Protein AF-0000000083314682 (afdb_homodimer)

Sequence (364 aa):
MRRIRYQVACSLDGYIAGPNGEVDWIPPEPDIDFEAFFAQFDTLLMGRKTYEILSLDDPTYGHLYADKALIVASRTLRPEAHPRATVVAELTPAYLEQLRRQPGKDIWLFGGGELFRTLLAMGHVDTVELAMVPILLGSGVPFLPPPASRHRLKPLDQQLFPQSGIILLNYAVAPNGAPSSEMRRIRYQVACSLDGYIAGPNGEVDWIPPEPDIDFEAFFAQFDTLLMGRKTYEILSLDDPTYGHLYADKALIVASRTLRPEAHPRATVVAELTPAYLEQLRRQPGKDIWLFGGGELFRTLLAMGHVDTVELAMVPILLGSGVPFLPPPASRHRLKPLDQQLFPQSGIILLNYAVAPNGAPSSE

Organism: NCBI:txid1204385

Structure (mmCIF, N/CA/C/O backbone):
data_AF-0000000083314682-model_v1
#
loop_
_entity.id
_entity.type
_entity.pdbx_description
1 polymer 'Dihydrofolate reductase'
#
loop_
_atom_site.group_PDB
_atom_site.id
_atom_site.type_symbol
_atom_site.label_atom_id
_atom_site.label_alt_id
_atom_site.label_comp_id
_atom_site.label_asym_id
_atom_site.label_entity_id
_atom_site.label_seq_id
_atom_site.pdbx_PDB_ins_code
_atom_site.Cartn_x
_atom_site.Cartn_y
_atom_site.Cartn_z
_atom_site.occupancy
_atom_site.B_iso_or_equiv
_atom_site.auth_seq_id
_atom_site.auth_comp_id
_atom_site.auth_asym_id
_atom_site.auth_atom_id
_atom_site.pdbx_PDB_model_num
ATOM 1 N N . MET A 1 1 ? -9.258 -28.734 -1.639 1 89.81 1 MET A N 1
ATOM 2 C CA . MET A 1 1 ? -8.82 -28.062 -2.859 1 89.81 1 MET A CA 1
ATOM 3 C C . MET A 1 1 ? -7.562 -27.234 -2.605 1 89.81 1 MET A C 1
ATOM 5 O O . MET A 1 1 ? -7.391 -26.688 -1.52 1 89.81 1 MET A O 1
ATOM 9 N N . ARG A 1 2 ? -6.645 -27.172 -3.643 1 96.44 2 ARG A N 1
ATOM 10 C CA . ARG A 1 2 ? -5.41 -26.406 -3.539 1 96.44 2 ARG A CA 1
ATOM 11 C C . ARG A 1 2 ? -5.699 -24.922 -3.404 1 96.44 2 ARG A C 1
ATOM 13 O O . ARG A 1 2 ? -6.621 -24.391 -4.039 1 96.44 2 ARG A O 1
ATOM 20 N N . ARG A 1 3 ? -4.988 -24.328 -2.66 1 96.5 3 ARG A N 1
ATOM 21 C CA . ARG A 1 3 ? -5.141 -22.875 -2.508 1 96.5 3 ARG A CA 1
ATOM 22 C C . ARG A 1 3 ? -4.344 -22.125 -3.568 1 96.5 3 ARG A C 1
ATOM 24 O O . ARG A 1 3 ? -3.256 -22.562 -3.955 1 96.5 3 ARG A O 1
ATOM 31 N N . ILE A 1 4 ? -4.891 -21.016 -4 1 96.94 4 ILE A N 1
ATOM 32 C CA . ILE A 1 4 ? -4.164 -20.062 -4.82 1 96.94 4 ILE A CA 1
ATOM 33 C C . ILE A 1 4 ? -3.75 -18.859 -3.969 1 96.94 4 ILE A C 1
ATOM 35 O O . ILE A 1 4 ? -4.602 -18.125 -3.471 1 96.94 4 ILE A O 1
ATOM 39 N N . ARG A 1 5 ? -2.475 -18.672 -3.83 1 97 5 ARG A N 1
ATOM 40 C CA . ARG A 1 5 ? -1.917 -17.656 -2.938 1 97 5 ARG A CA 1
ATOM 41 C C . ARG A 1 5 ? -1.17 -16.594 -3.727 1 97 5 ARG A C 1
ATOM 43 O O . ARG A 1 5 ? -0.287 -16.906 -4.527 1 97 5 ARG A O 1
ATOM 50 N N . TYR A 1 6 ? -1.591 -15.359 -3.561 1 96.44 6 TYR A N 1
ATOM 51 C CA . TYR A 1 6 ? -0.888 -14.242 -4.176 1 96.44 6 TYR A CA 1
ATOM 52 C C . TYR A 1 6 ? 0.151 -13.664 -3.225 1 96.44 6 TYR A C 1
ATOM 54 O O . TYR A 1 6 ? -0.196 -13.109 -2.18 1 96.44 6 TYR A O 1
ATOM 62 N N . GLN A 1 7 ? 1.354 -13.773 -3.592 1 92.25 7 GLN A N 1
ATOM 63 C CA . GLN A 1 7 ? 2.455 -13.281 -2.77 1 92.25 7 GLN A CA 1
ATOM 64 C C . GLN A 1 7 ? 3.406 -12.414 -3.588 1 92.25 7 GLN A C 1
ATOM 66 O O . GLN A 1 7 ? 3.963 -12.867 -4.59 1 92.25 7 GLN A O 1
ATOM 71 N N . VAL A 1 8 ? 3.627 -11.195 -3.135 1 92.56 8 VAL A N 1
ATOM 72 C CA . VAL A 1 8 ? 4.504 -10.281 -3.863 1 92.56 8 VAL A CA 1
ATOM 73 C C . VAL A 1 8 ? 5.184 -9.328 -2.885 1 92.56 8 VAL A C 1
ATOM 75 O O . VAL A 1 8 ? 4.656 -9.062 -1.802 1 92.56 8 VAL A O 1
ATOM 78 N N . ALA A 1 9 ? 6.363 -8.922 -3.279 1 92.88 9 ALA A N 1
ATOM 79 C CA . ALA A 1 9 ? 6.945 -7.738 -2.65 1 92.88 9 ALA A CA 1
ATOM 80 C C . ALA A 1 9 ? 6.371 -6.457 -3.246 1 92.88 9 ALA A C 1
ATOM 82 O O . ALA A 1 9 ? 6.176 -6.367 -4.461 1 92.88 9 ALA A O 1
ATOM 83 N N . CYS A 1 10 ? 6.082 -5.543 -2.408 1 95.44 10 CYS A N 1
ATOM 84 C CA . CYS A 1 10 ? 5.543 -4.293 -2.936 1 95.44 10 CYS A CA 1
ATOM 85 C C . CYS A 1 10 ? 5.988 -3.105 -2.09 1 95.44 10 CYS A C 1
ATOM 87 O O . CYS A 1 10 ? 6.441 -3.281 -0.957 1 95.44 10 CYS A O 1
ATOM 89 N N . SER A 1 11 ? 6.004 -1.95 -2.723 1 97.12 11 SER A N 1
ATOM 90 C CA . SER A 1 11 ? 6.238 -0.703 -2.002 1 97.12 11 SER A CA 1
ATOM 91 C C . SER A 1 11 ? 5.039 -0.324 -1.144 1 97.12 11 SER A C 1
ATOM 93 O O . SER A 1 11 ? 3.959 -0.901 -1.287 1 97.12 11 SER A O 1
ATOM 95 N N . LEU A 1 12 ? 5.211 0.616 -0.27 1 97.19 12 LEU A N 1
ATOM 96 C CA . LEU A 1 12 ? 4.141 1.049 0.622 1 97.19 12 LEU A CA 1
ATOM 97 C C . LEU A 1 12 ? 2.99 1.66 -0.169 1 97.19 12 LEU A C 1
ATOM 99 O O . LEU A 1 12 ? 1.834 1.59 0.255 1 97.19 12 LEU A O 1
ATOM 103 N N . ASP A 1 13 ? 3.359 2.254 -1.322 1 97.06 13 ASP A N 1
ATOM 104 C CA . ASP A 1 13 ? 2.33 2.898 -2.133 1 97.06 13 ASP A CA 1
ATOM 105 C C . ASP A 1 13 ? 1.805 1.948 -3.207 1 97.06 13 ASP A C 1
ATOM 107 O O . ASP A 1 13 ? 1.13 2.377 -4.145 1 97.06 13 ASP A O 1
ATOM 111 N N . GLY A 1 14 ? 2.064 0.646 -3.188 1 96.5 14 GLY A N 1
ATOM 112 C CA . GLY A 1 14 ? 1.285 -0.379 -3.865 1 96.5 14 GLY A CA 1
ATOM 113 C C . GLY A 1 14 ? 1.896 -0.822 -5.18 1 96.5 14 GLY A C 1
ATOM 114 O O . GLY A 1 14 ? 1.208 -1.389 -6.031 1 96.5 14 GLY A O 1
ATOM 115 N N . TYR A 1 15 ? 3.211 -0.578 -5.352 1 96.31 15 TYR A N 1
ATOM 116 C CA . TYR A 1 15 ? 3.846 -0.96 -6.609 1 96.31 15 TYR A CA 1
ATOM 117 C C . TYR A 1 15 ? 4.738 -2.18 -6.418 1 96.31 15 TYR A C 1
ATOM 119 O O . TYR A 1 15 ? 5.41 -2.312 -5.391 1 96.31 15 TYR A O 1
ATOM 127 N N . ILE A 1 16 ? 4.77 -3.037 -7.461 1 94.31 16 ILE A N 1
ATOM 128 C CA . ILE A 1 16 ? 5.598 -4.234 -7.406 1 94.31 16 ILE A CA 1
ATOM 129 C C . ILE A 1 16 ? 6.844 -4.039 -8.266 1 94.31 16 ILE A C 1
ATOM 131 O O . ILE A 1 16 ? 7.797 -4.82 -8.172 1 94.31 16 ILE A O 1
ATOM 135 N N . ALA A 1 17 ? 6.844 -3.062 -9.094 1 92.12 17 ALA A N 1
ATOM 136 C CA . ALA A 1 17 ? 7.992 -2.668 -9.906 1 92.12 17 ALA A CA 1
ATOM 137 C C . ALA A 1 17 ? 7.969 -1.171 -10.203 1 92.12 17 ALA A C 1
ATOM 139 O O . ALA A 1 17 ? 6.914 -0.536 -10.133 1 92.12 17 ALA A O 1
ATOM 140 N N . GLY A 1 18 ? 9.148 -0.631 -10.453 1 93.5 18 GLY A N 1
ATOM 141 C CA . GLY A 1 18 ? 9.211 0.76 -10.875 1 93.5 18 GLY A CA 1
ATOM 142 C C . GLY A 1 18 ? 8.633 0.996 -12.25 1 93.5 18 GLY A C 1
ATOM 143 O O . GLY A 1 18 ? 8.109 0.071 -12.875 1 93.5 18 GLY A O 1
ATOM 144 N N . PRO A 1 19 ? 8.703 2.26 -12.703 1 92.44 19 PRO A N 1
ATOM 145 C CA . PRO A 1 19 ? 8.102 2.631 -13.984 1 92.44 19 PRO A CA 1
ATOM 146 C C . PRO A 1 19 ? 8.719 1.882 -15.164 1 92.44 19 PRO A C 1
ATOM 148 O O . PRO A 1 19 ? 8.062 1.684 -16.188 1 92.44 19 PRO A O 1
ATOM 151 N N . ASN A 1 20 ? 9.93 1.421 -14.977 1 89.81 20 ASN A N 1
ATOM 152 C CA . ASN A 1 20 ? 10.609 0.696 -16.047 1 89.81 20 ASN A CA 1
ATOM 153 C C . ASN A 1 20 ? 10.688 -0.798 -15.75 1 89.81 20 ASN A C 1
ATOM 155 O O . ASN A 1 20 ? 11.516 -1.507 -16.328 1 89.81 20 ASN A O 1
ATOM 159 N N . GLY A 1 21 ? 9.977 -1.172 -14.766 1 88.81 21 GLY A N 1
ATOM 160 C CA . GLY A 1 21 ? 9.945 -2.584 -14.422 1 88.81 21 GLY A CA 1
ATOM 161 C C . GLY A 1 21 ? 11.047 -2.99 -13.469 1 88.81 21 GLY A C 1
ATOM 162 O O . GLY A 1 21 ? 11.211 -4.176 -13.172 1 88.81 21 GLY A O 1
ATOM 163 N N . GLU A 1 22 ? 11.766 -2.061 -12.977 1 88.62 22 GLU A N 1
ATOM 164 C CA . GLU A 1 22 ? 12.906 -2.373 -12.117 1 88.62 22 GLU A CA 1
ATOM 165 C C . GLU A 1 22 ? 12.445 -2.738 -10.711 1 88.62 22 GLU A C 1
ATOM 167 O O . GLU A 1 22 ? 11.43 -2.229 -10.227 1 88.62 22 GLU A O 1
ATOM 172 N N . VAL A 1 23 ? 13.234 -3.623 -10.055 1 88.25 23 VAL A N 1
ATOM 173 C CA . VAL A 1 23 ? 12.938 -4.094 -8.703 1 88.25 23 VAL A CA 1
ATOM 174 C C . VAL A 1 23 ? 14.156 -3.914 -7.809 1 88.25 23 VAL A C 1
ATOM 176 O O . VAL A 1 23 ? 14.352 -4.668 -6.855 1 88.25 23 VAL A O 1
ATOM 179 N N . ASP A 1 24 ? 15.039 -2.945 -8.141 1 89.5 24 ASP A N 1
ATOM 180 C CA . ASP A 1 24 ? 16.297 -2.713 -7.445 1 89.5 24 ASP A CA 1
ATOM 181 C C . ASP A 1 24 ? 16.062 -2.129 -6.055 1 89.5 24 ASP A C 1
ATOM 183 O O . ASP A 1 24 ? 16.984 -2.059 -5.238 1 89.5 24 ASP A O 1
ATOM 187 N N . TRP A 1 25 ? 14.883 -1.764 -5.812 1 91.06 25 TRP A N 1
ATOM 188 C CA . TRP A 1 25 ? 14.508 -1.127 -4.555 1 91.06 25 TRP A CA 1
ATOM 189 C C . TRP A 1 25 ? 14.195 -2.172 -3.486 1 91.06 25 TRP A C 1
ATOM 191 O O . TRP A 1 25 ? 14.07 -1.842 -2.305 1 91.06 25 TRP A O 1
ATOM 201 N N . ILE A 1 26 ? 14.023 -3.441 -3.842 1 89.25 26 ILE A N 1
ATOM 202 C CA . ILE A 1 26 ? 13.773 -4.52 -2.891 1 89.25 26 ILE A CA 1
ATOM 203 C C . ILE A 1 26 ? 15.094 -4.965 -2.262 1 89.25 26 ILE A C 1
ATOM 205 O O . ILE A 1 26 ? 15.953 -5.535 -2.943 1 89.25 26 ILE A O 1
ATOM 209 N N . PRO A 1 27 ? 15.234 -4.719 -1.014 1 85.69 27 PRO A N 1
ATOM 210 C CA . PRO A 1 27 ? 16.469 -5.152 -0.365 1 85.69 27 PRO A CA 1
ATOM 211 C C . PRO A 1 27 ? 16.516 -6.66 -0.135 1 85.69 27 PRO A C 1
ATOM 213 O O . PRO A 1 27 ? 15.477 -7.301 0.004 1 85.69 27 PRO A O 1
ATOM 216 N N . PRO A 1 28 ? 17.703 -7.145 -0.186 1 77.38 28 PRO A N 1
ATOM 217 C CA . PRO A 1 28 ? 17.844 -8.547 0.214 1 77.38 28 PRO A CA 1
ATOM 218 C C . PRO A 1 28 ? 17.469 -8.781 1.676 1 77.38 28 PRO A C 1
ATOM 220 O O . PRO A 1 28 ? 17.703 -7.914 2.521 1 77.38 28 PRO A O 1
ATOM 223 N N . GLU A 1 29 ? 16.703 -9.773 1.881 1 75.62 29 GLU A N 1
ATOM 224 C CA . GLU A 1 29 ? 16.375 -10.172 3.246 1 75.62 29 GLU A CA 1
ATOM 225 C C . GLU A 1 29 ? 16.719 -11.633 3.49 1 75.62 29 GLU A C 1
ATOM 227 O O . GLU A 1 29 ? 15.883 -12.516 3.289 1 75.62 29 GLU A O 1
ATOM 232 N N . PRO A 1 30 ? 17.844 -11.773 4.035 1 69.94 30 PRO A N 1
ATOM 233 C CA . PRO A 1 30 ? 18.312 -13.141 4.211 1 69.94 30 PRO A CA 1
ATOM 234 C C . PRO A 1 30 ? 17.484 -13.93 5.23 1 69.94 30 PRO A C 1
ATOM 236 O O . PRO A 1 30 ? 17.5 -15.164 5.219 1 69.94 30 PRO A O 1
ATOM 239 N N . ASP A 1 31 ? 16.891 -13.18 6.062 1 76.12 31 ASP A N 1
ATOM 240 C CA . ASP A 1 31 ? 16.156 -13.859 7.121 1 76.12 31 ASP A CA 1
ATOM 241 C C . ASP A 1 31 ? 14.836 -14.422 6.598 1 76.12 31 ASP A C 1
ATOM 243 O O . ASP A 1 31 ? 14.172 -15.211 7.277 1 76.12 31 ASP A O 1
ATOM 247 N N . ILE A 1 32 ? 14.539 -13.898 5.453 1 73.38 32 ILE A N 1
ATOM 248 C CA . ILE A 1 32 ? 13.391 -14.547 4.824 1 73.38 32 ILE A CA 1
ATOM 249 C C . ILE A 1 32 ? 13.812 -15.906 4.258 1 73.38 32 ILE A C 1
ATOM 251 O O . ILE A 1 32 ? 14.719 -15.984 3.424 1 73.38 32 ILE A O 1
ATOM 255 N N . ASP A 1 33 ? 13.234 -16.922 4.797 1 77 33 ASP A N 1
ATOM 256 C CA . ASP A 1 33 ? 13.523 -18.266 4.309 1 77 33 ASP A CA 1
ATOM 257 C C . ASP A 1 33 ? 12.789 -18.531 2.998 1 77 33 ASP A C 1
ATOM 259 O O . ASP A 1 33 ? 11.734 -19.172 2.996 1 77 33 ASP A O 1
ATOM 263 N N . PHE A 1 34 ? 13.391 -18.125 1.981 1 76.44 34 PHE A N 1
ATOM 264 C CA . PHE A 1 34 ? 12.797 -18.25 0.66 1 76.44 34 PHE A CA 1
ATOM 265 C C . PHE A 1 34 ? 12.617 -19.719 0.29 1 76.44 34 PHE A C 1
ATOM 267 O O . PHE A 1 34 ? 11.617 -20.094 -0.333 1 76.44 34 PHE A O 1
ATOM 274 N N . GLU A 1 35 ? 13.57 -20.438 0.726 1 77.94 35 GLU A N 1
ATOM 275 C CA . GLU A 1 35 ? 13.477 -21.875 0.432 1 77.94 35 GLU A CA 1
ATOM 276 C C . GLU A 1 35 ? 12.242 -22.484 1.075 1 77.94 35 GLU A C 1
ATOM 278 O O . GLU A 1 35 ? 11.492 -23.219 0.421 1 77.94 35 GLU A O 1
ATOM 283 N N . ALA A 1 36 ? 12.117 -22.172 2.297 1 82.5 36 ALA A N 1
ATOM 284 C CA . ALA A 1 36 ? 10.961 -22.703 3.012 1 82.5 36 ALA A CA 1
ATOM 285 C C . ALA A 1 36 ? 9.664 -22.141 2.432 1 82.5 36 ALA A C 1
ATOM 287 O O . ALA A 1 36 ? 8.672 -22.859 2.311 1 82.5 36 ALA A O 1
ATOM 288 N N . PHE A 1 37 ? 9.758 -20.938 2.084 1 83.38 37 PHE A N 1
ATOM 289 C CA . PHE A 1 37 ? 8.594 -20.281 1.507 1 83.38 37 PHE A CA 1
ATOM 290 C C . PHE A 1 37 ? 8.219 -20.906 0.171 1 83.38 37 PHE A C 1
ATOM 292 O O . PHE A 1 37 ? 7.07 -21.297 -0.039 1 83.38 37 PHE A O 1
ATOM 299 N N . PHE A 1 38 ? 9.148 -21.125 -0.633 1 83.25 38 PHE A N 1
ATOM 300 C CA . PHE A 1 38 ? 8.938 -21.656 -1.975 1 83.25 38 PHE A CA 1
ATOM 301 C C . PHE A 1 38 ? 8.531 -23.125 -1.918 1 83.25 38 PHE A C 1
ATOM 303 O O . PHE A 1 38 ? 7.785 -23.609 -2.777 1 83.25 38 PHE A O 1
ATOM 310 N N . ALA A 1 39 ? 8.984 -23.75 -0.882 1 88.12 39 ALA A N 1
ATOM 311 C CA . ALA A 1 39 ? 8.711 -25.172 -0.738 1 88.12 39 ALA A CA 1
ATOM 312 C C . ALA A 1 39 ? 7.219 -25.422 -0.521 1 88.12 39 ALA A C 1
ATOM 314 O O . ALA A 1 39 ? 6.742 -26.562 -0.676 1 88.12 39 ALA A O 1
ATOM 315 N N . GLN A 1 40 ? 6.523 -24.422 -0.222 1 91.94 40 GLN A N 1
ATOM 316 C CA . GLN A 1 40 ? 5.09 -24.547 0.024 1 91.94 40 GLN A CA 1
ATOM 317 C C . GLN A 1 40 ? 4.316 -24.656 -1.285 1 91.94 40 GLN A C 1
ATOM 319 O O . GLN A 1 40 ? 3.129 -24.984 -1.281 1 91.94 40 GLN A O 1
ATOM 324 N N . PHE A 1 41 ? 4.988 -24.438 -2.312 1 93.75 41 PHE A N 1
ATOM 325 C CA . PHE A 1 41 ? 4.344 -24.406 -3.621 1 93.75 41 PHE A CA 1
ATOM 326 C C . PHE A 1 41 ? 4.941 -25.469 -4.535 1 93.75 41 PHE A C 1
ATOM 328 O O . PHE A 1 41 ? 6.113 -25.844 -4.395 1 93.75 41 PHE A O 1
ATOM 335 N N . ASP A 1 42 ? 4.105 -25.969 -5.43 1 94.94 42 ASP A N 1
ATOM 336 C CA . ASP A 1 42 ? 4.613 -26.859 -6.465 1 94.94 42 ASP A CA 1
ATOM 337 C C . ASP A 1 42 ? 4.133 -26.438 -7.848 1 94.94 42 ASP A C 1
ATOM 339 O O . ASP A 1 42 ? 4.422 -27.094 -8.844 1 94.94 42 ASP A O 1
ATOM 343 N N . THR A 1 43 ? 3.389 -25.344 -7.875 1 95.31 43 THR A N 1
ATOM 344 C CA . THR A 1 43 ? 2.855 -24.797 -9.117 1 95.31 43 THR A CA 1
ATOM 345 C C . THR A 1 43 ? 2.92 -23.266 -9.102 1 95.31 43 THR A C 1
ATOM 347 O O . THR A 1 43 ? 2.566 -22.641 -8.109 1 95.31 43 THR A O 1
ATOM 350 N N . LEU A 1 44 ? 3.404 -22.703 -10.164 1 93.44 44 LEU A N 1
ATOM 351 C CA . LEU A 1 44 ? 3.408 -21.266 -10.375 1 93.44 44 LEU A CA 1
ATOM 352 C C . LEU A 1 44 ? 2.426 -20.875 -11.477 1 93.44 44 LEU A C 1
ATOM 354 O O . LEU A 1 44 ? 2.416 -21.484 -12.547 1 93.44 44 LEU A O 1
ATOM 358 N N . LEU A 1 45 ? 1.602 -20 -11.172 1 94.94 45 LEU A N 1
ATOM 359 C CA . LEU A 1 45 ? 0.652 -19.422 -12.109 1 94.94 45 LEU A CA 1
ATOM 360 C C . LEU A 1 45 ? 1.014 -17.969 -12.406 1 94.94 45 LEU A C 1
ATOM 362 O O . LEU A 1 45 ? 1.081 -17.141 -11.5 1 94.94 45 LEU A O 1
ATOM 366 N N . MET A 1 46 ? 1.278 -17.703 -13.688 1 92.81 46 MET A N 1
ATOM 367 C CA . MET A 1 46 ? 1.746 -16.359 -14.008 1 92.81 46 MET A CA 1
ATOM 368 C C . MET A 1 46 ? 1.251 -15.906 -15.375 1 92.81 46 MET A C 1
ATOM 370 O O . MET A 1 46 ? 0.688 -16.703 -16.125 1 92.81 46 MET A O 1
ATOM 374 N N . GLY A 1 47 ? 1.358 -14.625 -15.617 1 91.06 47 GLY A N 1
ATOM 375 C CA . GLY A 1 47 ? 1.092 -14.078 -16.938 1 91.06 47 GLY A CA 1
ATOM 376 C C . GLY A 1 47 ? 2.312 -14.07 -17.844 1 91.06 47 GLY A C 1
ATOM 377 O O . GLY A 1 47 ? 3.43 -14.32 -17.375 1 91.06 47 GLY A O 1
ATOM 378 N N . ARG A 1 48 ? 2.131 -13.641 -19.047 1 88.94 48 ARG A N 1
ATOM 379 C CA . ARG A 1 48 ? 3.16 -13.664 -20.078 1 88.94 48 ARG A CA 1
ATOM 380 C C . ARG A 1 48 ? 4.332 -12.758 -19.719 1 88.94 48 ARG A C 1
ATOM 382 O O . ARG A 1 48 ? 5.492 -13.164 -19.812 1 88.94 48 ARG A O 1
ATOM 389 N N . LYS A 1 49 ? 4.008 -11.523 -19.234 1 84.5 49 LYS A N 1
ATOM 390 C CA . LYS A 1 49 ? 5.055 -10.555 -18.922 1 84.5 49 LYS A CA 1
ATOM 391 C C . LYS A 1 49 ? 5.969 -11.062 -17.812 1 84.5 49 LYS A C 1
ATOM 393 O O . LYS A 1 49 ? 7.195 -10.953 -17.906 1 84.5 49 LYS A O 1
ATOM 398 N N . THR A 1 50 ? 5.387 -11.594 -16.797 1 86 50 THR A N 1
ATOM 399 C CA . THR A 1 50 ? 6.16 -12.156 -15.695 1 86 50 THR A CA 1
ATOM 400 C C . THR A 1 50 ? 6.984 -13.352 -16.172 1 86 50 THR A C 1
ATOM 402 O O . THR A 1 50 ? 8.164 -13.477 -15.828 1 86 50 THR A O 1
ATOM 405 N N . TYR A 1 51 ? 6.406 -14.203 -17.016 1 86.81 51 TYR A N 1
ATOM 406 C CA . TYR A 1 51 ? 7.078 -15.383 -17.531 1 86.81 51 TYR A CA 1
ATOM 407 C C . TYR A 1 51 ? 8.305 -15 -18.359 1 86.81 51 TYR A C 1
ATOM 409 O O . TYR A 1 51 ? 9.352 -15.641 -18.25 1 86.81 51 TYR A O 1
ATOM 417 N N . GLU A 1 52 ? 8.219 -13.93 -19.062 1 83.5 52 GLU A N 1
ATOM 418 C CA . GLU A 1 52 ? 9.305 -13.5 -19.953 1 83.5 52 GLU A CA 1
ATOM 419 C C . GLU A 1 52 ? 10.461 -12.906 -19.156 1 83.5 52 GLU A C 1
ATOM 421 O O . GLU A 1 52 ? 11.617 -12.992 -19.562 1 83.5 52 GLU A O 1
ATOM 426 N N . ILE A 1 53 ? 10.086 -12.367 -18.047 1 77.56 53 ILE A N 1
ATOM 427 C CA . ILE A 1 53 ? 11.109 -11.734 -17.219 1 77.56 53 ILE A CA 1
ATOM 428 C C . ILE A 1 53 ? 11.695 -12.75 -16.25 1 77.56 53 ILE A C 1
ATOM 430 O O . ILE A 1 53 ? 12.797 -12.555 -15.719 1 77.56 53 ILE A O 1
ATOM 434 N N . LEU A 1 54 ? 10.898 -13.711 -15.977 1 73.94 54 LEU A N 1
ATOM 435 C CA . LEU A 1 54 ? 11.359 -14.75 -15.062 1 73.94 54 LEU A CA 1
ATOM 436 C C . LEU A 1 54 ? 12.531 -15.516 -15.664 1 73.94 54 LEU A C 1
ATOM 438 O O . LEU A 1 54 ? 12.414 -16.078 -16.75 1 73.94 54 LEU A O 1
ATOM 442 N N . SER A 1 55 ? 13.672 -15.242 -15.094 1 69.81 55 SER A N 1
ATOM 443 C CA . SER A 1 55 ? 14.82 -16 -15.586 1 69.81 55 SER A CA 1
ATOM 444 C C . SER A 1 55 ? 14.984 -17.312 -14.812 1 69.81 55 SER A C 1
ATOM 446 O O . SER A 1 55 ? 15.508 -17.312 -13.695 1 69.81 55 SER A O 1
ATOM 448 N N . LEU A 1 56 ? 14.484 -18.328 -15.422 1 66.75 56 LEU A N 1
ATOM 449 C CA . LEU A 1 56 ? 14.672 -19.641 -14.812 1 66.75 56 LEU A CA 1
ATOM 450 C C . LEU A 1 56 ? 16.156 -19.953 -14.633 1 66.75 56 LEU A C 1
ATOM 452 O O . LEU A 1 56 ? 16.531 -20.781 -13.805 1 66.75 56 LEU A O 1
ATOM 456 N N . ASP A 1 57 ? 16.875 -19.141 -15.352 1 66.31 57 ASP A N 1
ATOM 457 C CA . ASP A 1 57 ? 18.312 -19.375 -15.32 1 66.31 57 ASP A CA 1
ATOM 458 C C . ASP A 1 57 ? 19 -18.453 -14.328 1 66.31 57 ASP A C 1
ATOM 460 O O . ASP A 1 57 ? 20.234 -18.469 -14.211 1 66.31 57 ASP A O 1
ATOM 464 N N . ASP A 1 58 ? 18.156 -17.688 -13.719 1 68.25 58 ASP A N 1
ATOM 465 C CA . ASP A 1 58 ? 18.766 -16.859 -12.68 1 68.25 58 ASP A CA 1
ATOM 466 C C . ASP A 1 58 ? 19.453 -17.734 -11.625 1 68.25 58 ASP A C 1
ATOM 468 O O . ASP A 1 58 ? 18.812 -18.609 -11.039 1 68.25 58 ASP A O 1
ATOM 472 N N . PRO A 1 59 ? 20.719 -17.516 -11.453 1 66.19 59 PRO A N 1
ATOM 473 C CA . PRO A 1 59 ? 21.453 -18.359 -10.516 1 66.19 59 PRO A CA 1
ATOM 474 C C . PRO A 1 59 ? 20.969 -18.203 -9.078 1 66.19 59 PRO A C 1
ATOM 476 O O . PRO A 1 59 ? 21.125 -19.125 -8.266 1 66.19 59 PRO A O 1
ATOM 479 N N . THR A 1 60 ? 20.406 -17.078 -8.852 1 64.44 60 THR A N 1
ATOM 480 C CA . THR A 1 60 ? 20.047 -16.797 -7.469 1 64.44 60 THR A CA 1
ATOM 481 C C . THR A 1 60 ? 18.688 -17.422 -7.129 1 64.44 60 THR A C 1
ATOM 483 O O . THR A 1 60 ? 18.531 -18.047 -6.074 1 64.44 60 THR A O 1
ATOM 486 N N . TYR A 1 61 ? 17.719 -17.359 -8 1 66.12 61 TYR A N 1
ATOM 487 C CA . TYR A 1 61 ? 16.359 -17.75 -7.621 1 66.12 61 TYR A CA 1
ATOM 488 C C . TYR A 1 61 ? 15.797 -18.766 -8.594 1 66.12 61 TYR A C 1
ATOM 490 O O . TYR A 1 61 ? 14.789 -19.422 -8.305 1 66.12 61 TYR A O 1
ATOM 498 N N . GLY A 1 62 ? 16.562 -18.969 -9.672 1 72.44 62 GLY A N 1
ATOM 499 C CA . GLY A 1 62 ? 16.062 -19.844 -10.727 1 72.44 62 GLY A CA 1
ATOM 500 C C . GLY A 1 62 ? 15.836 -21.266 -10.258 1 72.44 62 GLY A C 1
ATOM 501 O O . GLY A 1 62 ? 14.859 -21.906 -10.648 1 72.44 62 GLY A O 1
ATOM 502 N N . HIS A 1 63 ? 16.656 -21.688 -9.32 1 73.81 63 HIS A N 1
ATOM 503 C CA . HIS A 1 63 ? 16.578 -23.078 -8.852 1 73.81 63 HIS A CA 1
ATOM 504 C C . HIS A 1 63 ? 15.328 -23.312 -8.023 1 73.81 63 HIS A C 1
ATOM 506 O O . HIS A 1 63 ? 14.844 -24.438 -7.926 1 73.81 63 HIS A O 1
ATOM 512 N N . LEU A 1 64 ? 14.766 -22.219 -7.535 1 72.62 64 LEU A N 1
ATOM 513 C CA . LEU A 1 64 ? 13.594 -22.328 -6.668 1 72.62 64 LEU A CA 1
ATOM 514 C C . LEU A 1 64 ? 12.352 -22.703 -7.469 1 72.62 64 LEU A C 1
ATOM 516 O O . LEU A 1 64 ? 11.406 -23.281 -6.93 1 72.62 64 LEU A O 1
ATOM 520 N N . TYR A 1 65 ? 12.492 -22.453 -8.766 1 78.44 65 TYR A N 1
ATOM 521 C CA . TYR A 1 65 ? 11.312 -22.688 -9.586 1 78.44 65 TYR A CA 1
ATOM 522 C C . TYR A 1 65 ? 11.523 -23.859 -10.523 1 78.44 65 TYR A C 1
ATOM 524 O O . TYR A 1 65 ? 10.578 -24.344 -11.164 1 78.44 65 TYR A O 1
ATOM 532 N N . ALA A 1 66 ? 12.742 -24.406 -10.547 1 78.12 66 ALA A N 1
ATOM 533 C CA . ALA A 1 66 ? 13.109 -25.406 -11.562 1 78.12 66 ALA A CA 1
ATOM 534 C C . ALA A 1 66 ? 12.273 -26.672 -11.422 1 78.12 66 ALA A C 1
ATOM 536 O O . ALA A 1 66 ? 11.922 -27.297 -12.422 1 78.12 66 ALA A O 1
ATOM 537 N N . ASP A 1 67 ? 11.805 -27.016 -10.25 1 83 67 ASP A N 1
ATOM 538 C CA . ASP A 1 67 ? 11.086 -28.266 -10.047 1 83 67 ASP A CA 1
ATOM 539 C C . ASP A 1 67 ? 9.594 -28.016 -9.891 1 83 67 ASP A C 1
ATOM 541 O O . ASP A 1 67 ? 8.859 -28.891 -9.438 1 83 67 ASP A O 1
ATOM 545 N N . LYS A 1 68 ? 9.18 -26.891 -10.422 1 91.25 68 LYS A N 1
ATOM 546 C CA . LYS A 1 68 ? 7.773 -26.562 -10.227 1 91.25 68 LYS A CA 1
ATOM 547 C C . LYS A 1 68 ? 7.035 -26.5 -11.562 1 91.25 68 LYS A C 1
ATOM 549 O O . LYS A 1 68 ? 7.641 -26.219 -12.602 1 91.25 68 LYS A O 1
ATOM 554 N N . ALA A 1 69 ? 5.789 -26.891 -11.492 1 93.44 69 ALA A N 1
ATOM 555 C CA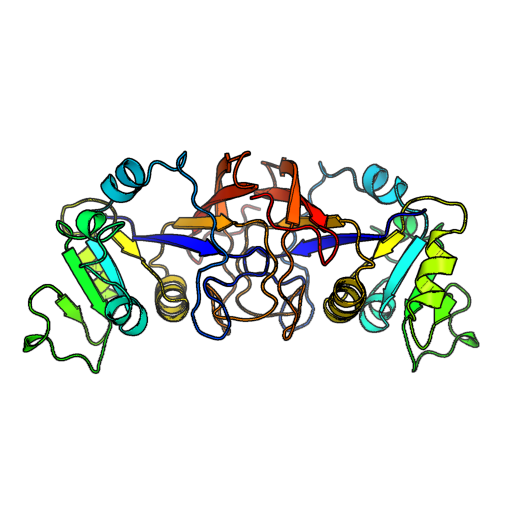 . ALA A 1 69 ? 4.949 -26.734 -12.672 1 93.44 69 ALA A CA 1
ATOM 556 C C . ALA A 1 69 ? 4.707 -25.25 -12.977 1 93.44 69 ALA A C 1
ATOM 558 O O . ALA A 1 69 ? 4.41 -24.469 -12.07 1 93.44 69 ALA A O 1
ATOM 559 N N . LEU A 1 70 ? 4.859 -24.906 -14.258 1 92.88 70 LEU A N 1
ATOM 560 C CA . LEU A 1 70 ? 4.637 -23.516 -14.68 1 92.88 70 LEU A CA 1
ATOM 561 C C . LEU A 1 70 ? 3.396 -23.422 -15.562 1 92.88 70 LEU A C 1
ATOM 563 O O . LEU A 1 70 ? 3.295 -24.109 -16.578 1 92.88 70 LEU A O 1
ATOM 567 N N . ILE A 1 71 ? 2.512 -22.609 -15.117 1 94.94 71 ILE A N 1
ATOM 568 C CA . ILE A 1 71 ? 1.326 -22.297 -15.906 1 94.94 71 ILE A CA 1
ATOM 569 C C . ILE A 1 71 ? 1.336 -20.828 -16.297 1 94.94 71 ILE A C 1
ATOM 571 O O . ILE A 1 71 ? 1.396 -19.938 -15.445 1 94.94 71 ILE A O 1
ATOM 575 N N . VAL A 1 72 ? 1.258 -20.609 -17.594 1 94.38 72 VAL A N 1
ATOM 576 C CA . VAL A 1 72 ? 1.338 -19.234 -18.109 1 94.38 72 VAL A CA 1
ATOM 577 C C . VAL A 1 72 ? 0.049 -18.891 -18.859 1 94.38 72 VAL A C 1
ATOM 579 O O . VAL A 1 72 ? -0.332 -19.578 -19.812 1 94.38 72 VAL A O 1
ATOM 582 N N . ALA A 1 73 ? -0.564 -17.859 -18.406 1 94.31 73 ALA A N 1
ATOM 583 C CA . ALA A 1 73 ? -1.731 -17.344 -19.109 1 94.31 73 ALA A CA 1
ATOM 584 C C . ALA A 1 73 ? -1.314 -16.406 -20.25 1 94.31 73 ALA A C 1
ATOM 586 O O . ALA A 1 73 ? -0.826 -15.305 -20 1 94.31 73 ALA A O 1
ATOM 587 N N . SER A 1 74 ? -1.463 -16.859 -21.391 1 93.56 74 SER A N 1
ATOM 588 C CA . SER A 1 74 ? -1.073 -16.094 -22.562 1 93.56 74 SER A CA 1
ATOM 589 C C . SER A 1 74 ? -1.824 -16.547 -23.812 1 93.56 74 SER A C 1
ATOM 591 O O . SER A 1 74 ? -2.012 -17.75 -24.016 1 93.56 74 SER A O 1
ATOM 593 N N . ARG A 1 75 ? -2.207 -15.539 -24.656 1 89.69 75 ARG A N 1
ATOM 594 C CA . ARG A 1 75 ? -2.854 -15.836 -25.922 1 89.69 75 ARG A CA 1
ATOM 595 C C . ARG A 1 75 ? -1.85 -15.805 -27.078 1 89.69 75 ARG A C 1
ATOM 597 O O . ARG A 1 75 ? -2.162 -16.219 -28.188 1 89.69 75 ARG A O 1
ATOM 604 N N . THR A 1 76 ? -0.656 -15.312 -26.703 1 90 76 THR A N 1
ATOM 605 C CA . THR A 1 76 ? 0.272 -15.047 -27.797 1 90 76 THR A CA 1
ATOM 606 C C . THR A 1 76 ? 1.438 -16.031 -27.766 1 90 76 THR A C 1
ATOM 608 O O . THR A 1 76 ? 2.057 -16.312 -28.797 1 90 76 THR A O 1
ATOM 611 N N . LEU A 1 77 ? 1.725 -16.562 -26.672 1 90 77 LEU A N 1
ATOM 612 C CA . LEU A 1 77 ? 2.83 -17.5 -26.578 1 90 77 LEU A CA 1
ATOM 613 C C . LEU A 1 77 ? 2.492 -18.812 -27.266 1 90 77 LEU A C 1
ATOM 615 O O . LEU A 1 77 ? 1.377 -19.328 -27.141 1 90 77 LEU A O 1
ATOM 619 N N . ARG A 1 78 ? 3.469 -19.312 -27.938 1 89.06 78 ARG A N 1
ATOM 620 C CA . ARG A 1 78 ? 3.316 -20.609 -28.594 1 89.06 78 ARG A CA 1
ATOM 621 C C . ARG A 1 78 ? 3.762 -21.75 -27.688 1 89.06 78 ARG A C 1
ATOM 623 O O . ARG A 1 78 ? 4.941 -21.844 -27.344 1 89.06 78 ARG A O 1
ATOM 630 N N . PRO A 1 79 ? 2.859 -22.516 -27.359 1 87 79 PRO A N 1
ATOM 631 C CA . PRO A 1 79 ? 3.186 -23.594 -26.422 1 87 79 PRO A CA 1
ATOM 632 C C . PRO A 1 79 ? 4.391 -24.422 -26.859 1 87 79 PRO A C 1
ATOM 634 O O . PRO A 1 79 ? 5.207 -24.828 -26.031 1 87 79 PRO A O 1
ATOM 637 N N . GLU A 1 80 ? 4.57 -24.656 -28.141 1 89.94 80 GLU A N 1
ATOM 638 C CA . GLU A 1 80 ? 5.637 -25.5 -28.672 1 89.94 80 GLU A CA 1
ATOM 639 C C . GLU A 1 80 ? 7.012 -24.906 -28.391 1 89.94 80 GLU A C 1
ATOM 641 O O . GLU A 1 80 ? 7.996 -25.625 -28.266 1 89.94 80 GLU A O 1
ATOM 646 N N . ALA A 1 81 ? 7 -23.609 -28.25 1 89.12 81 ALA A N 1
ATOM 647 C CA . ALA A 1 81 ? 8.258 -22.922 -28.031 1 89.12 81 ALA A CA 1
ATOM 648 C C . ALA A 1 81 ? 8.617 -22.891 -26.547 1 89.12 81 ALA A C 1
ATOM 650 O O . ALA A 1 81 ? 9.742 -22.547 -26.172 1 89.12 81 ALA A O 1
ATOM 651 N N . HIS A 1 82 ? 7.668 -23.328 -25.734 1 88.62 82 HIS A N 1
ATOM 652 C CA . HIS A 1 82 ? 7.859 -23.281 -24.281 1 88.62 82 HIS A CA 1
ATOM 653 C C . HIS A 1 82 ? 7.516 -24.609 -23.625 1 88.62 82 HIS A C 1
ATOM 655 O O . HIS A 1 82 ? 6.578 -24.688 -22.828 1 88.62 82 HIS A O 1
ATOM 661 N N . PRO A 1 83 ? 8.289 -25.562 -23.859 1 86 83 PRO A N 1
ATOM 662 C CA . PRO A 1 83 ? 7.977 -26.922 -23.422 1 86 83 PRO A CA 1
ATOM 663 C C . PRO A 1 83 ? 7.945 -27.062 -21.906 1 86 83 PRO A C 1
ATOM 665 O O . PRO A 1 83 ? 7.336 -28 -21.375 1 86 83 PRO A O 1
ATOM 668 N N . ARG A 1 84 ? 8.531 -26.156 -21.188 1 87.56 84 ARG A N 1
ATOM 669 C CA . ARG A 1 84 ? 8.586 -26.25 -19.719 1 87.56 84 ARG A CA 1
ATOM 670 C C . ARG A 1 84 ? 7.344 -25.641 -19.094 1 87.56 84 ARG A C 1
ATOM 672 O O . ARG A 1 84 ? 7.09 -25.828 -17.906 1 87.56 84 ARG A O 1
ATOM 679 N N . ALA A 1 85 ? 6.594 -25 -19.906 1 91.19 85 ALA A N 1
ATOM 680 C CA . ALA A 1 85 ? 5.434 -24.297 -19.375 1 91.19 85 ALA A CA 1
ATOM 681 C C . ALA A 1 85 ? 4.145 -24.797 -20.031 1 91.19 85 ALA A C 1
ATOM 683 O O . ALA A 1 85 ? 4.152 -25.234 -21.188 1 91.19 85 ALA A O 1
ATOM 684 N N . THR A 1 86 ? 3.117 -24.859 -19.234 1 94.38 86 THR A N 1
ATOM 685 C CA . THR A 1 86 ? 1.773 -25.031 -19.781 1 94.38 86 THR A CA 1
ATOM 686 C C . THR A 1 86 ? 1.153 -23.672 -20.109 1 94.38 86 THR A C 1
ATOM 688 O O . THR A 1 86 ? 0.838 -22.891 -19.219 1 94.38 86 THR A O 1
ATOM 691 N N . VAL A 1 87 ? 0.991 -23.438 -21.406 1 94.94 87 VAL A N 1
ATOM 692 C CA . VAL A 1 87 ? 0.438 -22.172 -21.859 1 94.94 87 VAL A CA 1
ATOM 693 C C . VAL A 1 87 ? -1.078 -22.281 -21.984 1 94.94 87 VAL A C 1
ATOM 695 O O . VAL A 1 87 ? -1.582 -23.156 -22.688 1 94.94 87 VAL A O 1
ATOM 698 N N . VAL A 1 88 ? -1.77 -21.406 -21.219 1 94 88 VAL A N 1
ATOM 699 C CA . VAL A 1 88 ? -3.229 -21.391 -21.234 1 94 88 VAL A CA 1
ATOM 700 C C . VAL A 1 88 ? -3.729 -20.062 -21.797 1 94 88 VAL A C 1
ATOM 702 O O . VAL A 1 88 ? -3.395 -19 -21.266 1 94 88 VAL A O 1
ATOM 705 N N . ALA A 1 89 ? -4.535 -20.109 -22.812 1 90.12 89 ALA A N 1
ATOM 706 C CA . ALA A 1 89 ? -5 -18.891 -23.469 1 90.12 89 ALA A CA 1
ATOM 707 C C . ALA A 1 89 ? -5.941 -18.094 -22.578 1 90.12 89 ALA A C 1
ATOM 709 O O . ALA A 1 89 ? -5.867 -16.875 -22.516 1 90.12 89 ALA A O 1
ATOM 710 N N . GLU A 1 90 ? -6.836 -1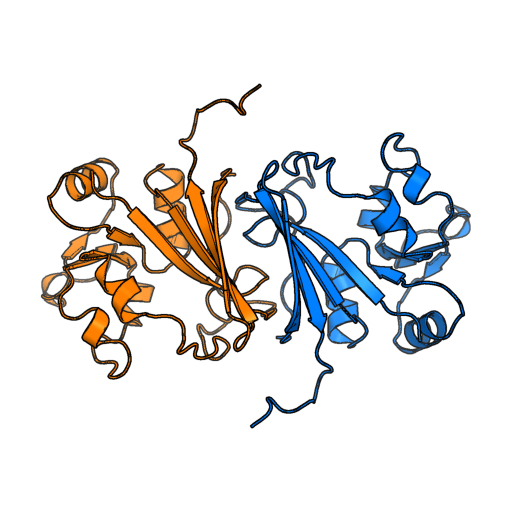8.859 -21.906 1 88.12 90 GLU A N 1
ATOM 711 C CA . GLU A 1 90 ? -7.793 -18.203 -21.016 1 88.12 90 GLU A CA 1
ATOM 712 C C . GLU A 1 90 ? -7.965 -18.984 -19.719 1 88.12 90 GLU A C 1
ATOM 714 O O . GLU A 1 90 ? -8.242 -20.188 -19.75 1 88.12 90 GLU A O 1
ATOM 719 N N . LEU A 1 91 ? -7.723 -18.297 -18.672 1 91.12 91 LEU A N 1
ATOM 720 C CA . LEU A 1 91 ? -7.98 -18.891 -17.375 1 91.12 91 LEU A CA 1
ATOM 721 C C . LEU A 1 91 ? -9.453 -18.781 -17 1 91.12 91 LEU A C 1
ATOM 723 O O . LEU A 1 91 ? -9.852 -17.828 -16.312 1 91.12 91 LEU A O 1
ATOM 727 N N . THR A 1 92 ? -10.234 -19.781 -17.312 1 92.94 92 THR A N 1
ATOM 728 C CA . THR A 1 92 ? -11.656 -19.812 -16.984 1 92.94 92 THR A CA 1
ATOM 729 C C . THR A 1 92 ? -11.867 -20.328 -15.562 1 92.94 92 THR A C 1
ATOM 731 O O . THR A 1 92 ? -11 -21 -15 1 92.94 92 THR A O 1
ATOM 734 N N . PRO A 1 93 ? -13.023 -20 -15.07 1 93.25 93 PRO A N 1
ATOM 735 C CA . PRO A 1 93 ? -13.336 -20.578 -13.766 1 93.25 93 PRO A CA 1
ATOM 736 C C . PRO A 1 93 ? -13.273 -22.109 -13.758 1 93.25 93 PRO A C 1
ATOM 738 O O . PRO A 1 93 ? -12.789 -22.703 -12.797 1 93.25 93 PRO A O 1
ATOM 741 N N . ALA A 1 94 ? -13.703 -22.688 -14.836 1 94.19 94 ALA A N 1
ATOM 742 C CA . ALA A 1 94 ? -13.68 -24.141 -14.938 1 94.19 94 ALA A CA 1
ATOM 743 C C . ALA A 1 94 ? -12.25 -24.672 -14.906 1 94.19 94 ALA A C 1
ATOM 745 O O . ALA A 1 94 ? -11.961 -25.672 -14.242 1 94.19 94 ALA A O 1
ATOM 746 N N . TYR A 1 95 ? -11.422 -24 -15.617 1 94.75 95 TYR A N 1
ATOM 747 C CA . TYR A 1 95 ? -10.023 -24.406 -15.625 1 94.75 95 TYR A CA 1
ATOM 748 C C . TYR A 1 95 ? -9.414 -24.312 -14.227 1 94.75 95 TYR A C 1
ATOM 750 O O . TYR A 1 95 ? -8.734 -25.234 -13.773 1 94.75 95 TYR A O 1
ATOM 758 N N . LEU A 1 96 ? -9.672 -23.266 -13.586 1 95.06 96 LEU A N 1
ATOM 759 C CA . LEU A 1 96 ? -9.117 -23.016 -12.258 1 95.06 96 LEU A CA 1
ATOM 760 C C . LEU A 1 96 ? -9.656 -24.031 -11.242 1 95.06 96 LEU A C 1
ATOM 762 O O . LEU A 1 96 ? -8.914 -24.5 -10.383 1 95.06 96 LEU A O 1
ATOM 766 N N . GLU A 1 97 ? -10.898 -24.328 -11.367 1 94.88 97 GLU A N 1
ATOM 767 C CA . GLU A 1 97 ? -11.484 -25.328 -10.484 1 94.88 97 GLU A CA 1
ATOM 768 C C . GLU A 1 97 ? -10.828 -26.688 -10.68 1 94.88 97 GLU A C 1
ATOM 770 O O . GLU A 1 97 ? -10.539 -27.391 -9.711 1 94.88 97 GLU A O 1
ATOM 775 N N . GLN A 1 98 ? -10.664 -27 -11.875 1 95.12 98 GLN A N 1
ATOM 776 C CA . GLN A 1 98 ? -10.008 -28.266 -12.18 1 95.12 98 GLN A CA 1
ATOM 777 C C . GLN A 1 98 ? -8.578 -28.281 -11.648 1 95.12 98 GLN A C 1
ATOM 779 O O . GLN A 1 98 ? -8.133 -29.281 -11.086 1 95.12 98 GLN A O 1
ATOM 784 N N . LEU A 1 99 ? -7.91 -27.219 -11.875 1 95.31 99 LEU A N 1
ATOM 785 C CA . LEU A 1 99 ? -6.539 -27.094 -11.398 1 95.31 99 LEU A CA 1
ATOM 786 C C . LEU A 1 99 ? -6.477 -27.266 -9.883 1 95.31 99 LEU A C 1
ATOM 788 O O . LEU A 1 99 ? -5.613 -27.984 -9.367 1 95.31 99 LEU A O 1
ATOM 792 N N . ARG A 1 100 ? -7.352 -26.656 -9.188 1 96.06 100 ARG A N 1
ATOM 793 C CA . ARG A 1 100 ? -7.375 -26.656 -7.727 1 96.06 100 ARG A CA 1
ATOM 794 C C . ARG A 1 100 ? -7.758 -28.031 -7.176 1 96.06 100 ARG A C 1
ATOM 796 O O . ARG A 1 100 ? -7.449 -28.359 -6.027 1 96.06 100 ARG A O 1
ATOM 803 N N . ARG A 1 101 ? -8.414 -28.828 -7.965 1 96 101 ARG A N 1
ATOM 804 C CA . ARG A 1 101 ? -8.852 -30.156 -7.527 1 96 101 ARG A CA 1
ATOM 805 C C . ARG A 1 101 ? -7.738 -31.188 -7.688 1 96 101 ARG A C 1
ATOM 807 O O . ARG A 1 101 ? -7.801 -32.281 -7.109 1 96 101 ARG A O 1
ATOM 814 N N . GLN A 1 102 ? -6.781 -30.891 -8.5 1 95.62 102 GLN A N 1
ATOM 815 C CA . GLN A 1 102 ? -5.648 -31.797 -8.656 1 95.62 102 GLN A CA 1
ATOM 816 C C . GLN A 1 102 ? -4.836 -31.891 -7.371 1 95.62 102 GLN A C 1
ATOM 818 O O . GLN A 1 102 ? -4.781 -30.938 -6.59 1 95.62 102 GLN A O 1
ATOM 823 N N . PRO A 1 103 ? -4.258 -33.062 -7.18 1 95.5 103 PRO A N 1
ATOM 824 C CA . PRO A 1 103 ? -3.396 -33.156 -6 1 95.5 103 PRO A CA 1
ATOM 825 C C . PRO A 1 103 ? -2.148 -32.281 -6.102 1 95.5 103 PRO A C 1
ATOM 827 O O . PRO A 1 103 ? -1.649 -32.031 -7.207 1 95.5 103 PRO A O 1
ATOM 830 N N . GLY A 1 104 ? -1.644 -31.844 -4.938 1 95.75 104 GLY A N 1
ATOM 831 C CA . GLY A 1 104 ? -0.436 -31.031 -4.906 1 95.75 104 GLY A CA 1
ATOM 832 C C . GLY A 1 104 ? -0.43 -30.016 -3.779 1 95.75 104 GLY A C 1
ATOM 833 O O . GLY A 1 104 ? -1.305 -30.047 -2.91 1 95.75 104 GLY A O 1
ATOM 834 N N . LYS A 1 105 ? 0.57 -29.234 -3.82 1 96.44 105 LYS A N 1
ATOM 835 C CA . LYS A 1 105 ? 0.705 -28.141 -2.859 1 96.44 105 LYS A CA 1
ATOM 836 C C . LYS A 1 105 ? -0.036 -26.891 -3.334 1 96.44 105 LYS A C 1
ATOM 838 O O . LYS A 1 105 ? -0.774 -26.938 -4.32 1 96.44 105 LYS A O 1
ATOM 843 N N . ASP A 1 106 ? 0.08 -25.797 -2.598 1 96.88 106 ASP A N 1
ATOM 844 C CA . ASP A 1 106 ? -0.564 -24.531 -2.961 1 96.88 106 ASP A CA 1
ATOM 845 C C . ASP A 1 106 ? -0.024 -24 -4.289 1 96.88 106 ASP A C 1
ATOM 847 O O . ASP A 1 106 ? 1.07 -24.375 -4.715 1 96.88 106 ASP A O 1
ATOM 851 N N . ILE A 1 107 ? -0.815 -23.219 -4.93 1 96.31 107 ILE A N 1
ATOM 852 C CA . ILE A 1 107 ? -0.468 -22.594 -6.199 1 96.31 107 ILE A CA 1
ATOM 853 C C . ILE A 1 107 ? -0.03 -21.141 -5.957 1 96.31 107 ILE A C 1
ATOM 855 O O . ILE A 1 107 ? -0.751 -20.375 -5.328 1 96.31 107 ILE A O 1
ATOM 859 N N . TRP A 1 108 ? 1.128 -20.859 -6.398 1 95.19 108 TRP A N 1
ATOM 860 C CA . TRP A 1 108 ? 1.647 -19.5 -6.27 1 95.19 108 TRP A CA 1
ATOM 861 C C . TRP A 1 108 ? 1.227 -18.641 -7.461 1 95.19 108 TRP A C 1
ATOM 863 O O . TRP A 1 108 ? 1.634 -18.906 -8.594 1 95.19 108 TRP A O 1
ATOM 873 N N . LEU A 1 109 ? 0.355 -17.766 -7.203 1 95.12 109 LEU A N 1
ATOM 874 C CA . LEU A 1 109 ? 0.065 -16.734 -8.188 1 95.12 109 LEU A CA 1
ATOM 875 C C . LEU A 1 109 ? 1.168 -15.68 -8.211 1 95.12 109 LEU A C 1
ATOM 877 O O . LEU A 1 109 ? 1.234 -14.82 -7.332 1 95.12 109 LEU A O 1
ATOM 881 N N . PHE A 1 110 ? 2.051 -15.82 -9.125 1 86 110 PHE A N 1
ATOM 882 C CA . PHE A 1 110 ? 3.266 -15.023 -9.203 1 86 110 PHE A CA 1
ATOM 883 C C . PHE A 1 110 ? 3.096 -13.875 -10.188 1 86 110 PHE A C 1
ATOM 885 O O . PHE A 1 110 ? 2.998 -14.102 -11.398 1 86 110 PHE A O 1
ATOM 892 N N . GLY A 1 111 ? 3.371 -12.859 -9.539 1 74.5 111 GLY A N 1
ATOM 893 C CA . GLY A 1 111 ? 3.203 -11.703 -10.406 1 74.5 111 GLY A CA 1
ATOM 894 C C . GLY A 1 111 ? 2.01 -11.82 -11.336 1 74.5 111 GLY A C 1
ATOM 895 O O . GLY A 1 111 ? 1.326 -12.844 -11.344 1 74.5 111 GLY A O 1
ATOM 896 N N . GLY A 1 112 ? 1.703 -10.805 -11.867 1 81.31 112 GLY A N 1
ATOM 897 C CA . GLY A 1 112 ? 1.283 -9.555 -12.484 1 8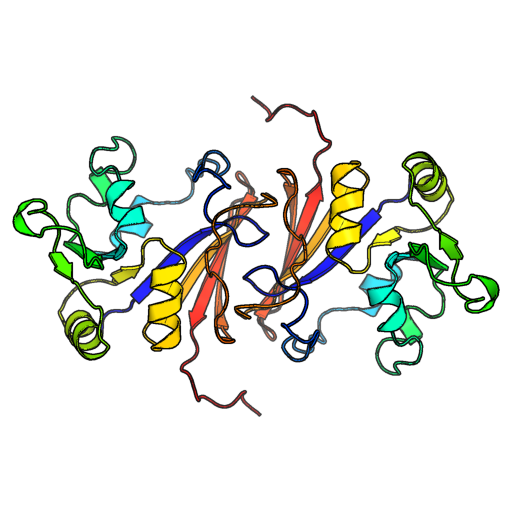1.31 112 GLY A CA 1
ATOM 898 C C . GLY A 1 112 ? -0.023 -9.023 -11.922 1 81.31 112 GLY A C 1
ATOM 899 O O . GLY A 1 112 ? -0.893 -9.797 -11.516 1 81.31 112 GLY A O 1
ATOM 900 N N . GLY A 1 113 ? -0.062 -7.77 -11.766 1 89.38 113 GLY A N 1
ATOM 901 C CA . GLY A 1 113 ? -1.229 -7.105 -11.203 1 89.38 113 GLY A CA 1
ATOM 902 C C . GLY A 1 113 ? -2.5 -7.375 -11.984 1 89.38 113 GLY A C 1
ATOM 903 O O . GLY A 1 113 ? -3.582 -7.488 -11.406 1 89.38 113 GLY A O 1
ATOM 904 N N . GLU A 1 114 ? -2.385 -7.684 -13.281 1 90.94 114 GLU A N 1
ATOM 905 C CA . GLU A 1 114 ? -3.568 -7.898 -14.102 1 90.94 114 GLU A CA 1
ATOM 906 C C . GLU A 1 114 ? -4.156 -9.289 -13.875 1 90.94 114 GLU A C 1
ATOM 908 O O . GLU A 1 114 ? -5.375 -9.438 -13.766 1 90.94 114 GLU A O 1
ATOM 913 N N . LEU A 1 115 ? -3.297 -10.273 -13.914 1 92.88 115 LEU A N 1
ATOM 914 C CA . LEU A 1 115 ? -3.754 -11.633 -13.648 1 92.88 115 LEU A CA 1
ATOM 915 C C . LEU A 1 115 ? -4.348 -11.75 -12.25 1 92.88 115 LEU A C 1
ATOM 917 O O . LEU A 1 115 ? -5.395 -12.367 -12.062 1 92.88 115 LEU A O 1
ATOM 921 N N . PHE A 1 116 ? -3.658 -11.188 -11.281 1 94.88 116 PHE A N 1
ATOM 922 C CA . PHE A 1 116 ? -4.176 -11.148 -9.922 1 94.88 116 PHE A CA 1
ATOM 923 C C . PHE A 1 116 ? -5.57 -10.539 -9.883 1 94.88 116 PHE A C 1
ATOM 925 O O . PHE A 1 116 ? -6.496 -11.125 -9.312 1 94.88 116 PHE A O 1
ATOM 932 N N . ARG A 1 117 ? -5.719 -9.406 -10.562 1 95.25 117 ARG A N 1
ATOM 933 C CA . ARG A 1 117 ? -7.008 -8.727 -10.609 1 95.25 117 ARG A CA 1
ATOM 934 C C . ARG A 1 117 ? -8.086 -9.648 -11.172 1 95.25 117 ARG A C 1
ATOM 936 O O . ARG A 1 117 ? -9.188 -9.727 -10.625 1 95.25 117 ARG A O 1
ATOM 943 N N . THR A 1 118 ? -7.801 -10.305 -12.211 1 93.25 118 THR A N 1
ATOM 944 C CA . THR A 1 118 ? -8.75 -11.188 -12.883 1 93.25 118 THR A CA 1
ATOM 945 C C . THR A 1 118 ? -9.172 -12.336 -11.961 1 93.25 118 THR A C 1
ATOM 947 O O . THR A 1 118 ? -10.359 -12.609 -11.805 1 93.25 118 THR A O 1
ATOM 950 N N . LEU A 1 119 ? -8.203 -12.984 -11.344 1 94.56 119 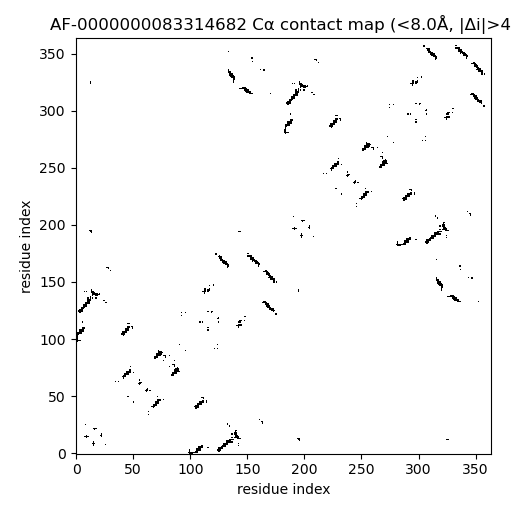LEU A N 1
ATOM 951 C CA . LEU A 1 119 ? -8.508 -14.117 -10.469 1 94.56 119 LEU A CA 1
ATOM 952 C C . LEU A 1 119 ? -9.242 -13.648 -9.219 1 94.56 119 LEU A C 1
ATOM 954 O O . LEU A 1 119 ? -10.109 -14.359 -8.703 1 94.56 119 LEU A O 1
ATOM 958 N N . LEU A 1 120 ? -8.836 -12.516 -8.734 1 94.69 120 LEU A N 1
ATOM 959 C CA . LEU A 1 120 ? -9.516 -11.938 -7.582 1 94.69 120 LEU A CA 1
ATOM 960 C C . LEU A 1 120 ? -10.984 -11.68 -7.887 1 94.69 120 LEU A C 1
ATOM 962 O O . LEU A 1 120 ? -11.859 -12.016 -7.086 1 94.69 120 LEU A O 1
ATOM 966 N N . ALA A 1 121 ? -11.273 -11.148 -9.016 1 92.94 121 ALA A N 1
ATOM 967 C CA . ALA A 1 121 ? -12.641 -10.844 -9.438 1 92.94 121 ALA A CA 1
ATOM 968 C C . ALA A 1 121 ? -13.469 -12.117 -9.562 1 92.94 121 ALA A C 1
ATOM 970 O O . ALA A 1 121 ? -14.68 -12.109 -9.297 1 92.94 121 ALA A O 1
ATOM 971 N N . MET A 1 122 ? -12.828 -13.164 -9.922 1 92.44 122 MET A N 1
ATOM 972 C CA . MET A 1 122 ? -13.516 -14.438 -10.109 1 92.44 122 MET A CA 1
ATOM 973 C C . MET A 1 122 ? -13.672 -15.164 -8.781 1 92.44 122 MET A C 1
ATOM 975 O O . MET A 1 122 ? -14.297 -16.219 -8.711 1 92.44 122 MET A O 1
ATOM 979 N N . GLY A 1 123 ? -13.039 -14.648 -7.758 1 93.06 123 GLY A N 1
ATOM 980 C CA . GLY A 1 123 ? -13.141 -15.273 -6.449 1 93.06 123 GLY A CA 1
ATOM 981 C C . GLY A 1 123 ? -12.227 -16.469 -6.289 1 93.06 123 GLY A C 1
ATOM 982 O O . GLY A 1 123 ? -12.523 -17.391 -5.52 1 93.06 123 GLY A O 1
ATOM 983 N N . HIS A 1 124 ? -11.086 -16.469 -7.023 1 94.25 124 HIS A N 1
ATOM 984 C CA . HIS A 1 124 ? -10.227 -17.641 -7.023 1 94.25 124 HIS A CA 1
ATOM 985 C C . HIS A 1 124 ? -8.883 -17.359 -6.371 1 94.25 124 HIS A C 1
ATOM 987 O O . HIS A 1 124 ? -7.895 -18.031 -6.648 1 94.25 124 HIS A O 1
ATOM 993 N N . VAL A 1 125 ? -8.797 -16.406 -5.516 1 96.19 125 VAL A N 1
ATOM 994 C CA . VAL A 1 125 ? -7.609 -16.125 -4.711 1 96.19 125 VAL A CA 1
ATOM 995 C C . VAL A 1 125 ? -7.914 -16.375 -3.236 1 96.19 125 VAL A C 1
ATOM 997 O O . VAL A 1 125 ? -8.883 -15.828 -2.693 1 96.19 125 VAL A O 1
ATOM 1000 N N . ASP A 1 126 ? -7.098 -17.172 -2.635 1 96.81 126 ASP A N 1
ATOM 1001 C CA . ASP A 1 126 ? -7.363 -17.547 -1.247 1 96.81 126 ASP A CA 1
ATOM 1002 C C . ASP A 1 126 ? -6.676 -16.578 -0.282 1 96.81 126 ASP A C 1
ATOM 1004 O O . ASP A 1 126 ? -7.25 -16.203 0.742 1 96.81 126 ASP A O 1
ATOM 1008 N N . THR A 1 127 ? -5.445 -16.203 -0.603 1 97.12 127 THR A N 1
ATOM 1009 C CA . THR A 1 127 ? -4.711 -15.32 0.292 1 97.12 127 THR A CA 1
ATOM 1010 C C . THR A 1 127 ? -3.963 -14.25 -0.5 1 97.12 127 THR A C 1
ATOM 1012 O O . THR A 1 127 ? -3.615 -14.461 -1.664 1 97.12 127 THR A O 1
ATOM 1015 N N . VAL A 1 128 ? -3.848 -13.141 0.117 1 97 128 VAL A N 1
ATOM 1016 C CA . VAL A 1 128 ? -2.992 -12.039 -0.319 1 97 128 VAL A CA 1
ATOM 1017 C C . VAL A 1 128 ? -1.869 -11.828 0.694 1 97 128 VAL A C 1
ATOM 1019 O O . VAL A 1 128 ? -2.125 -11.469 1.848 1 97 128 VAL A O 1
ATOM 1022 N N . GLU A 1 129 ? -0.694 -12.07 0.232 1 95.88 129 GLU A N 1
ATOM 1023 C CA . GLU A 1 129 ? 0.49 -11.992 1.08 1 95.88 129 GLU A CA 1
ATOM 1024 C C . GLU A 1 129 ? 1.473 -10.945 0.561 1 95.88 129 GLU A C 1
ATOM 1026 O O . GLU A 1 129 ? 2.105 -11.141 -0.479 1 95.88 129 GLU A O 1
ATOM 1031 N N . LEU A 1 130 ? 1.609 -9.898 1.316 1 96.19 130 LEU A N 1
ATOM 1032 C CA . LEU A 1 130 ? 2.406 -8.766 0.862 1 96.19 130 LEU A CA 1
ATOM 1033 C C . LEU A 1 130 ? 3.666 -8.609 1.71 1 96.19 130 LEU A C 1
ATOM 1035 O O . LEU A 1 130 ? 3.586 -8.516 2.938 1 96.19 130 LEU A O 1
ATOM 1039 N N . ALA A 1 131 ? 4.758 -8.688 1.075 1 94.62 131 ALA A N 1
ATOM 1040 C CA . ALA A 1 131 ? 6 -8.211 1.682 1 94.62 131 ALA A CA 1
ATOM 1041 C C . ALA A 1 131 ? 6.195 -6.715 1.435 1 94.62 131 ALA A C 1
ATOM 1043 O O . ALA A 1 131 ? 6.727 -6.316 0.396 1 94.62 131 ALA A O 1
ATOM 1044 N N . MET A 1 132 ? 5.848 -5.961 2.389 1 96.19 132 MET A N 1
ATOM 1045 C CA . MET A 1 132 ? 5.871 -4.512 2.229 1 96.19 132 MET A CA 1
ATOM 1046 C C . MET A 1 132 ? 7.258 -3.953 2.525 1 96.19 132 MET A C 1
ATOM 1048 O O . MET A 1 132 ? 7.746 -4.055 3.652 1 96.19 132 MET A O 1
ATOM 1052 N N . VAL A 1 133 ? 7.848 -3.406 1.527 1 96.19 133 VAL A N 1
ATOM 1053 C CA . VAL A 1 133 ? 9.164 -2.779 1.645 1 96.19 133 VAL A CA 1
ATOM 1054 C C . VAL A 1 133 ? 9 -1.329 2.096 1 96.19 133 VAL A C 1
ATOM 1056 O O . VAL A 1 133 ? 8.117 -0.617 1.62 1 96.19 133 VAL A O 1
ATOM 1059 N N . PRO A 1 134 ? 9.852 -0.859 3.02 1 96.19 134 PRO A N 1
ATOM 1060 C CA . PRO A 1 134 ? 9.75 0.521 3.496 1 96.19 134 PRO A CA 1
ATOM 1061 C C . PRO A 1 134 ? 10.266 1.537 2.477 1 96.19 134 PRO A C 1
ATOM 1063 O O . PRO A 1 134 ? 11.273 2.199 2.713 1 96.19 134 PRO A O 1
ATOM 1066 N N . ILE A 1 135 ? 9.492 1.706 1.456 1 96.81 135 ILE A N 1
ATOM 1067 C CA . ILE A 1 135 ? 9.859 2.615 0.374 1 96.81 135 ILE A CA 1
ATOM 1068 C C . ILE A 1 135 ? 8.594 3.16 -0.289 1 96.81 135 ILE A C 1
ATOM 1070 O O . ILE A 1 135 ? 7.559 2.488 -0.317 1 96.81 135 ILE A O 1
ATOM 1074 N N . LEU A 1 136 ? 8.664 4.398 -0.713 1 97.19 136 LEU A N 1
ATOM 1075 C CA . LEU A 1 136 ? 7.715 5 -1.643 1 97.19 136 LEU A CA 1
ATOM 1076 C C . LEU A 1 136 ? 8.312 5.098 -3.043 1 97.19 136 LEU A C 1
ATOM 1078 O O . LEU A 1 136 ? 9.359 5.719 -3.232 1 97.19 136 LEU A O 1
ATOM 1082 N N . LEU A 1 137 ? 7.656 4.5 -4.004 1 96.56 137 LEU A N 1
ATOM 1083 C CA . LEU A 1 137 ? 8.195 4.535 -5.359 1 96.56 137 LEU A CA 1
ATOM 1084 C C . LEU A 1 137 ? 7.668 5.746 -6.121 1 96.56 137 LEU A C 1
ATOM 1086 O O . LEU A 1 137 ? 8.367 6.297 -6.977 1 96.56 137 LEU A O 1
ATOM 1090 N N . GLY A 1 138 ? 6.41 6.059 -5.871 1 96 138 GLY A N 1
ATOM 1091 C CA . GLY A 1 138 ? 5.816 7.223 -6.512 1 96 138 GLY A CA 1
ATOM 1092 C C . GLY A 1 138 ? 5.207 6.914 -7.863 1 96 138 GLY A C 1
ATOM 1093 O O . GLY A 1 138 ? 4.355 7.66 -8.352 1 96 138 GLY A O 1
ATOM 1094 N N . SER A 1 139 ? 5.68 5.973 -8.539 1 95.56 139 SER A N 1
ATOM 1095 C CA . SER A 1 139 ? 5.156 5.461 -9.805 1 95.56 139 SER A CA 1
ATOM 1096 C C . SER A 1 139 ? 5.684 4.059 -10.094 1 95.56 139 SER A C 1
ATOM 1098 O O . SER A 1 139 ? 6.695 3.641 -9.531 1 95.56 139 SER A O 1
ATOM 1100 N N . GLY A 1 140 ? 4.902 3.375 -10.953 1 95 140 GLY A N 1
ATOM 1101 C CA . GLY A 1 140 ? 5.348 2.037 -11.312 1 95 140 GLY A CA 1
ATOM 1102 C C . GLY A 1 140 ? 4.211 1.113 -11.703 1 95 140 GLY A C 1
ATOM 1103 O O . GLY A 1 140 ? 3.207 1.558 -12.266 1 95 140 GLY A O 1
ATOM 1104 N N . VAL A 1 141 ? 4.469 -0.192 -11.477 1 92.94 141 VAL A N 1
ATOM 1105 C CA . VAL A 1 141 ? 3.482 -1.223 -11.789 1 92.94 141 VAL A CA 1
ATOM 1106 C C . VAL A 1 141 ? 2.705 -1.59 -10.523 1 92.94 141 VAL A C 1
ATOM 1108 O O . VAL A 1 141 ? 3.256 -2.195 -9.602 1 92.94 141 VAL A O 1
ATOM 1111 N N . PRO A 1 142 ? 1.456 -1.257 -10.484 1 95.5 142 PRO A N 1
ATOM 1112 C CA . PRO A 1 142 ? 0.688 -1.603 -9.289 1 95.5 142 PRO A CA 1
ATOM 1113 C C . PRO A 1 142 ? 0.448 -3.104 -9.156 1 95.5 142 PRO A C 1
ATOM 1115 O O . PRO A 1 142 ? 0.287 -3.799 -10.164 1 95.5 142 PRO A O 1
ATOM 1118 N N . PHE A 1 143 ? 0.381 -3.566 -7.895 1 95.62 143 PHE A N 1
ATOM 1119 C CA . PHE A 1 143 ? 0.107 -4.988 -7.715 1 95.62 143 PHE A CA 1
ATOM 1120 C C . PHE A 1 143 ? -1.365 -5.293 -7.965 1 95.62 143 PHE A C 1
ATOM 1122 O O . PHE A 1 143 ? -1.738 -6.449 -8.18 1 95.62 143 PHE A O 1
ATOM 1129 N N . LEU A 1 144 ? -2.209 -4.258 -7.93 1 96.56 144 LEU A N 1
ATOM 1130 C CA . LEU A 1 144 ? -3.623 -4.328 -8.289 1 96.56 144 LEU A CA 1
ATOM 1131 C C . LEU A 1 144 ? -4.023 -3.137 -9.148 1 96.56 144 LEU A C 1
ATOM 1133 O O . LEU A 1 144 ? -4.438 -2.1 -8.633 1 96.56 144 LEU A O 1
ATOM 1137 N N . PRO A 1 145 ? -3.898 -3.305 -10.469 1 94.69 145 PRO A N 1
ATOM 1138 C CA . PRO A 1 145 ? -4.223 -2.195 -11.367 1 94.69 145 PRO A CA 1
ATOM 1139 C C . PRO A 1 145 ? -5.719 -1.884 -11.406 1 94.69 145 PRO A C 1
ATOM 1141 O O . PRO A 1 145 ? -6.543 -2.801 -11.406 1 94.69 145 PRO A O 1
ATOM 1144 N N . PRO A 1 146 ? -6.02 -0.616 -11.359 1 92.62 146 PRO A N 1
ATOM 1145 C CA . PRO A 1 146 ? -7.426 -0.238 -11.516 1 92.62 146 PRO A CA 1
ATOM 1146 C C . PRO A 1 146 ? -7.938 -0.453 -12.938 1 92.62 146 PRO A C 1
ATOM 1148 O O . PRO A 1 146 ? -7.148 -0.496 -13.883 1 92.62 146 PRO A O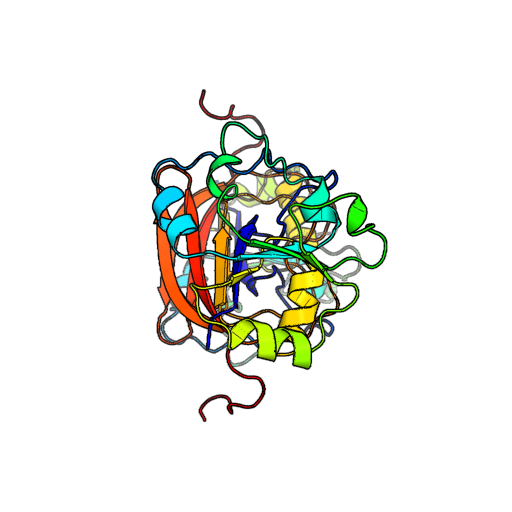 1
ATOM 1151 N N . PRO A 1 147 ? -9.242 -0.632 -13.164 1 90.62 147 PRO A N 1
ATOM 1152 C CA . PRO A 1 147 ? -10.242 -0.684 -12.094 1 90.62 147 PRO A CA 1
ATOM 1153 C C . PRO A 1 147 ? -10.414 -2.086 -11.523 1 90.62 147 PRO A C 1
ATOM 1155 O O . PRO A 1 147 ? -10.273 -3.076 -12.242 1 90.62 147 PRO A O 1
ATOM 1158 N N . ALA A 1 148 ? -10.648 -2.168 -10.266 1 88.75 148 ALA A N 1
ATOM 1159 C CA . ALA A 1 148 ? -10.984 -3.408 -9.578 1 88.75 148 ALA A CA 1
ATOM 1160 C C . ALA A 1 148 ? -12.062 -3.172 -8.523 1 88.75 148 ALA A C 1
ATOM 1162 O O . ALA A 1 148 ? -12.352 -2.027 -8.164 1 88.75 148 ALA A O 1
ATOM 1163 N N . SER A 1 149 ? -12.664 -4.242 -8.117 1 89.81 149 SER A N 1
ATOM 1164 C CA . SER A 1 149 ? -13.695 -4.152 -7.09 1 89.81 149 SER A CA 1
ATOM 1165 C C . SER A 1 149 ? -13.094 -4.172 -5.691 1 89.81 149 SER A C 1
ATOM 1167 O O . SER A 1 149 ? -11.961 -4.621 -5.504 1 89.81 149 SER A O 1
ATOM 1169 N N . ARG A 1 150 ? -13.93 -3.713 -4.844 1 93.5 150 ARG A N 1
ATOM 1170 C CA . ARG A 1 150 ? -13.531 -3.734 -3.441 1 93.5 150 ARG A CA 1
ATOM 1171 C C . ARG A 1 150 ? -13.508 -5.16 -2.902 1 93.5 150 ARG A C 1
ATOM 1173 O O . ARG A 1 150 ? -14.398 -5.961 -3.203 1 93.5 150 ARG A O 1
ATOM 1180 N N . HIS A 1 151 ? -12.5 -5.473 -2.145 1 95 151 HIS A N 1
ATOM 1181 C CA . HIS A 1 151 ? -12.391 -6.758 -1.461 1 95 151 HIS A CA 1
ATOM 1182 C C . HIS A 1 151 ? -11.922 -6.578 -0.02 1 95 151 HIS A C 1
ATOM 1184 O O . HIS A 1 151 ? -10.852 -6.02 0.226 1 95 151 HIS A O 1
ATOM 1190 N N . ARG A 1 152 ? -12.695 -6.996 0.894 1 94 152 ARG A N 1
ATOM 1191 C CA . ARG A 1 152 ? -12.258 -7.012 2.285 1 94 152 ARG A CA 1
ATOM 1192 C C . ARG A 1 152 ? -11.398 -8.242 2.574 1 94 152 ARG A C 1
ATOM 1194 O O . ARG A 1 152 ? -11.664 -9.328 2.059 1 94 152 ARG A O 1
ATOM 1201 N N . LEU A 1 153 ? -10.461 -8.047 3.418 1 96.31 153 LEU A N 1
ATOM 1202 C CA . LEU A 1 153 ? -9.531 -9.117 3.762 1 96.31 153 LEU A CA 1
ATOM 1203 C C . LEU A 1 153 ? -9.539 -9.383 5.266 1 96.31 153 LEU A C 1
ATOM 1205 O O . LEU A 1 153 ? -9.844 -8.484 6.055 1 96.31 153 LEU A O 1
ATOM 1209 N N . LYS A 1 154 ? -9.273 -10.562 5.598 1 94.5 154 LYS A N 1
ATOM 1210 C CA . LYS A 1 154 ? -9.125 -10.945 6.996 1 94.5 154 LYS A CA 1
ATOM 1211 C C . LYS A 1 154 ? -7.652 -11.148 7.352 1 94.5 154 LYS A C 1
ATOM 1213 O O . LYS A 1 154 ? -6.977 -11.992 6.754 1 94.5 154 LYS A O 1
ATOM 1218 N N . PRO A 1 155 ? -7.195 -10.422 8.32 1 94.81 155 PRO A N 1
ATOM 1219 C CA . PRO A 1 155 ? -5.797 -10.609 8.711 1 94.81 155 PRO A CA 1
ATOM 1220 C C . PRO A 1 155 ? -5.52 -12.008 9.266 1 94.81 155 PRO A C 1
ATOM 1222 O O . PRO A 1 155 ? -6.305 -12.523 10.062 1 94.81 155 PRO A O 1
ATOM 1225 N N . LEU A 1 156 ? -4.461 -12.617 8.797 1 94.44 156 LEU A N 1
ATOM 1226 C CA . LEU A 1 156 ? -4.055 -13.938 9.273 1 94.44 156 LEU A CA 1
ATOM 1227 C C . LEU A 1 156 ? -2.826 -13.836 10.172 1 94.44 156 LEU A C 1
ATOM 1229 O O . LEU A 1 156 ? -2.83 -14.336 11.297 1 94.44 156 LEU A O 1
ATOM 1233 N N . ASP A 1 157 ? -1.811 -13.266 9.688 1 93.44 157 ASP A N 1
ATOM 1234 C CA . ASP A 1 157 ? -0.576 -13.078 10.445 1 93.44 157 ASP A CA 1
ATOM 1235 C C . ASP A 1 157 ? 0.283 -11.977 9.836 1 93.44 157 ASP A C 1
ATOM 1237 O O . ASP A 1 157 ? -0.023 -11.477 8.75 1 93.44 157 ASP A O 1
ATOM 1241 N N . GLN A 1 158 ? 1.247 -11.523 10.617 1 93 158 GLN A N 1
ATOM 1242 C CA . GLN A 1 158 ? 2.223 -10.531 10.188 1 93 158 GLN A CA 1
ATOM 1243 C C . GLN A 1 158 ? 3.592 -10.797 10.805 1 93 158 GLN A C 1
ATOM 1245 O O . GLN A 1 158 ? 3.688 -11.391 11.883 1 93 158 GLN A O 1
ATOM 1250 N N . GLN A 1 159 ? 4.59 -10.414 10.078 1 91.88 159 GLN A N 1
ATOM 1251 C CA . GLN A 1 159 ? 5.953 -10.57 10.57 1 91.88 159 GLN A CA 1
ATOM 1252 C C . GLN A 1 159 ? 6.84 -9.414 10.117 1 91.88 159 GLN A C 1
ATOM 1254 O O . GLN A 1 159 ? 6.922 -9.117 8.922 1 91.88 159 GLN A O 1
ATOM 1259 N N . LEU A 1 160 ? 7.461 -8.805 11.062 1 92.12 160 LEU A N 1
ATOM 1260 C CA . LEU A 1 160 ? 8.398 -7.727 10.766 1 92.12 160 LEU A CA 1
ATOM 1261 C C . LEU A 1 160 ? 9.828 -8.25 10.695 1 92.12 160 LEU A C 1
ATOM 1263 O O . LEU A 1 160 ? 10.234 -9.055 11.539 1 92.12 160 LEU A O 1
ATOM 1267 N N . PHE A 1 161 ? 10.531 -7.852 9.734 1 91.94 161 PHE A N 1
ATOM 1268 C CA . PHE A 1 161 ? 11.969 -8.094 9.617 1 91.94 161 PHE A CA 1
ATOM 1269 C C . PHE A 1 161 ? 12.758 -6.82 9.883 1 91.94 161 PHE A C 1
ATOM 1271 O O . PHE A 1 161 ? 12.93 -5.992 8.992 1 91.94 161 PHE A O 1
ATOM 1278 N N . PRO A 1 162 ? 13.328 -6.711 11.023 1 87.56 162 PRO A N 1
ATOM 1279 C CA . PRO A 1 162 ? 13.891 -5.434 11.469 1 87.56 162 PRO A CA 1
ATOM 1280 C C . PRO A 1 162 ? 15.086 -4.992 10.625 1 87.56 162 PRO A C 1
ATOM 1282 O O . PRO A 1 162 ? 15.32 -3.793 10.469 1 87.56 162 PRO A O 1
ATOM 1285 N N . GLN A 1 163 ? 15.805 -5.875 10.18 1 86.62 163 GLN A N 1
ATOM 1286 C CA . GLN A 1 163 ? 17.016 -5.512 9.453 1 86.62 163 GLN A CA 1
ATOM 1287 C C . GLN A 1 163 ? 16.688 -4.84 8.125 1 86.62 163 GLN A C 1
ATOM 1289 O O . GLN A 1 163 ? 17.25 -3.797 7.793 1 86.62 163 GLN A O 1
ATOM 1294 N N . SER A 1 164 ? 15.742 -5.328 7.449 1 88.19 164 SER A N 1
ATOM 1295 C CA . SER A 1 164 ? 15.375 -4.789 6.145 1 88.19 164 SER A CA 1
ATOM 1296 C C . SER A 1 164 ? 14.25 -3.768 6.266 1 88.19 164 SER A C 1
ATOM 1298 O O . SER A 1 164 ? 14.047 -2.953 5.363 1 88.19 164 SER A O 1
ATOM 1300 N N . GLY A 1 165 ? 13.523 -3.908 7.297 1 91.56 165 GLY A N 1
ATOM 1301 C CA . GLY A 1 165 ? 12.344 -3.07 7.473 1 91.56 165 GLY A CA 1
ATOM 1302 C C . GLY A 1 165 ? 11.117 -3.602 6.758 1 91.56 165 GLY A C 1
ATOM 1303 O O . GLY A 1 165 ? 10.055 -2.986 6.801 1 91.56 165 GLY A O 1
ATOM 1304 N N . ILE A 1 166 ? 11.281 -4.738 6.168 1 94.69 166 ILE A N 1
ATOM 1305 C CA . ILE A 1 166 ? 10.164 -5.352 5.457 1 94.69 166 ILE A CA 1
ATOM 1306 C C . ILE A 1 166 ? 9.156 -5.914 6.461 1 94.69 166 ILE A C 1
ATOM 1308 O O . ILE A 1 166 ? 9.547 -6.512 7.465 1 94.69 166 ILE A O 1
ATOM 1312 N N . ILE A 1 167 ? 7.914 -5.711 6.215 1 95.19 167 ILE A N 1
ATOM 1313 C CA . ILE A 1 167 ? 6.863 -6.359 6.992 1 95.19 167 ILE A CA 1
ATOM 1314 C C . ILE A 1 167 ? 6.035 -7.27 6.086 1 95.19 167 ILE A C 1
ATOM 1316 O O . ILE A 1 167 ? 5.594 -6.852 5.012 1 95.19 167 ILE A O 1
ATOM 1320 N N . LEU A 1 168 ? 5.945 -8.531 6.48 1 94.75 168 LEU A N 1
ATOM 1321 C CA . LEU A 1 168 ? 5.082 -9.477 5.781 1 94.75 168 LEU A CA 1
ATOM 1322 C C . LEU A 1 168 ? 3.66 -9.422 6.332 1 94.75 168 LEU A C 1
ATOM 1324 O O . LEU A 1 168 ? 3.449 -9.578 7.535 1 94.75 168 LEU A O 1
ATOM 1328 N N . LEU A 1 169 ? 2.732 -9.133 5.473 1 96.06 169 LEU A N 1
ATOM 1329 C CA . LEU A 1 169 ? 1.317 -9.094 5.82 1 96.06 169 LEU A CA 1
ATOM 1330 C C . LEU A 1 169 ? 0.543 -10.18 5.082 1 96.06 169 LEU A C 1
ATOM 1332 O O . LEU A 1 169 ? 0.537 -10.211 3.848 1 96.06 169 LEU A O 1
ATOM 1336 N N . ASN A 1 170 ? -0.092 -11.055 5.828 1 96.19 170 ASN A N 1
ATOM 1337 C CA . ASN A 1 170 ? -0.856 -12.156 5.258 1 96.19 170 ASN A CA 1
ATOM 1338 C C . ASN A 1 170 ? -2.35 -12.008 5.539 1 96.19 170 ASN A C 1
ATOM 1340 O O . ASN A 1 170 ? -2.754 -11.828 6.688 1 96.19 170 ASN A O 1
ATOM 1344 N N . TYR A 1 171 ? -3.1 -12.094 4.473 1 97.19 171 TYR A N 1
ATOM 1345 C CA . TYR A 1 171 ? -4.543 -11.922 4.578 1 97.19 171 TYR A CA 1
ATOM 1346 C C . TYR A 1 171 ? -5.281 -13.055 3.875 1 97.19 171 TYR A C 1
ATOM 1348 O O . TYR A 1 171 ? -4.824 -13.555 2.842 1 97.19 171 TYR A O 1
ATOM 1356 N N . ALA A 1 172 ? -6.406 -13.383 4.418 1 97.19 172 ALA A N 1
ATOM 1357 C CA . ALA A 1 172 ? -7.348 -14.25 3.711 1 97.19 172 ALA A CA 1
ATOM 1358 C C . ALA A 1 172 ? -8.367 -13.438 2.924 1 97.19 172 ALA A C 1
ATOM 1360 O O . ALA A 1 172 ? -8.859 -12.414 3.412 1 97.19 172 ALA A 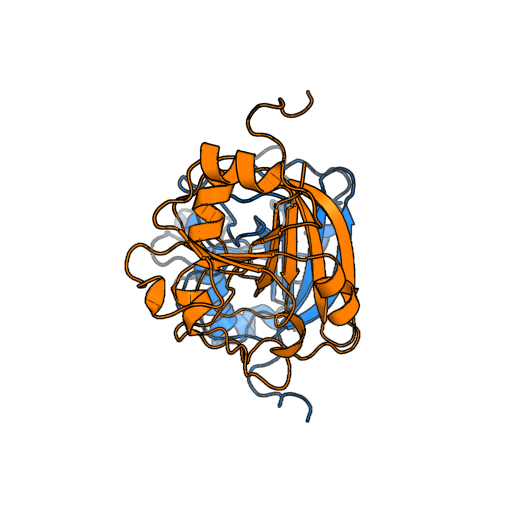O 1
ATOM 1361 N N . VAL A 1 173 ? -8.57 -13.875 1.687 1 95.12 173 VAL A N 1
ATOM 1362 C CA . VAL A 1 173 ? -9.609 -13.203 0.904 1 95.12 173 VAL A CA 1
ATOM 1363 C C . VAL A 1 173 ? -10.984 -13.758 1.292 1 95.12 173 VAL A C 1
ATOM 1365 O O . VAL A 1 173 ? -11.195 -14.969 1.283 1 95.12 173 VAL A O 1
ATOM 1368 N N . ALA A 1 174 ? -11.805 -12.828 1.766 1 78.06 174 ALA A N 1
ATOM 1369 C CA . ALA A 1 174 ? -13.156 -13.227 2.17 1 78.06 174 ALA A CA 1
ATOM 1370 C C . ALA A 1 174 ? -14.008 -13.562 0.954 1 78.06 174 ALA A C 1
ATOM 1372 O O . ALA A 1 174 ? -13.891 -12.93 -0.095 1 78.06 174 ALA A O 1
ATOM 1373 N N . PRO A 1 175 ? -14.727 -14.688 1.01 1 67.69 175 PRO A N 1
ATOM 1374 C CA . PRO A 1 175 ? -15.586 -15.031 -0.127 1 67.69 175 PRO A CA 1
ATOM 1375 C C . PRO A 1 175 ? -16.578 -13.922 -0.462 1 67.69 175 PRO A C 1
ATOM 1377 O O . PRO A 1 175 ? -16.984 -13.164 0.422 1 67.69 175 PRO A O 1
ATOM 1380 N N . ASN A 1 176 ? -16.688 -13.523 -1.659 1 54.78 176 ASN A N 1
ATOM 1381 C CA . ASN A 1 176 ? -17.703 -12.625 -2.197 1 54.78 176 ASN A CA 1
ATOM 1382 C C . ASN A 1 176 ? -19.109 -13.031 -1.751 1 54.78 176 ASN A C 1
ATOM 1384 O O . ASN A 1 176 ? -19.422 -14.219 -1.672 1 54.78 176 ASN A O 1
ATOM 1388 N N . GLY A 1 177 ? -19.891 -12.469 -0.656 1 50.66 177 GLY A N 1
ATOM 1389 C CA . GLY A 1 177 ? -21.219 -12.703 -0.09 1 50.66 177 GLY A CA 1
ATOM 1390 C C . GLY A 1 177 ? -21.203 -12.828 1.422 1 50.66 177 GLY A C 1
ATOM 1391 O O . GLY A 1 177 ? -22.234 -13.055 2.041 1 50.66 177 GLY A O 1
ATOM 1392 N N . ALA A 1 178 ? -20.172 -13.281 1.977 1 39.38 178 ALA A N 1
ATOM 1393 C CA . ALA A 1 178 ? -20.375 -13.406 3.418 1 39.38 178 ALA A CA 1
ATOM 1394 C C . ALA A 1 178 ? -20.688 -12.047 4.043 1 39.38 178 ALA A C 1
ATOM 1396 O O . ALA A 1 178 ? -19.953 -11.078 3.818 1 39.38 178 ALA A O 1
ATOM 1397 N N . PRO A 1 179 ? -21.906 -11.734 4.562 1 35.22 179 PRO A N 1
ATOM 1398 C CA . PRO A 1 179 ? -22.328 -10.484 5.207 1 35.22 179 PRO A CA 1
ATOM 1399 C C . PRO A 1 179 ? -21.297 -9.961 6.211 1 35.22 179 PRO A C 1
ATOM 1401 O O . PRO A 1 179 ? -20.5 -10.734 6.746 1 35.22 179 PRO A O 1
ATOM 1404 N N . SER A 1 180 ? -20.781 -8.641 6.062 1 37 180 SER A N 1
ATOM 1405 C CA . SER A 1 180 ? -20.141 -8.031 7.223 1 37 180 SER A CA 1
ATOM 1406 C C . SER A 1 180 ? -20.75 -8.539 8.523 1 37 180 SER A C 1
ATOM 1408 O O . SER A 1 180 ? -21.984 -8.633 8.648 1 37 180 SER A O 1
ATOM 1410 N N . SER A 1 181 ? -20.156 -9.477 9.18 1 31.41 181 SER A N 1
ATOM 1411 C CA . SER A 1 181 ? -20.828 -9.812 10.43 1 31.41 181 SER A CA 1
ATOM 1412 C C . SER A 1 181 ? -21.516 -8.594 11.031 1 31.41 181 SER A C 1
ATOM 1414 O O . SER A 1 181 ? -20.875 -7.562 11.25 1 31.41 181 SER A O 1
ATOM 1416 N N . GLU A 1 182 ? -22.844 -8.43 10.914 1 25.59 182 GLU A N 1
ATOM 1417 C CA . GLU A 1 182 ? -23.625 -7.633 11.867 1 25.59 182 GLU A CA 1
ATOM 1418 C C . GLU A 1 182 ? -23.109 -7.832 13.289 1 25.59 182 GLU A C 1
ATOM 1420 O O . GLU A 1 182 ? -22.859 -8.961 13.719 1 25.59 182 GLU A O 1
ATOM 1425 N N . MET B 1 1 ? 13.094 22 15.984 1 89.75 1 MET B N 1
ATOM 1426 C CA . MET B 1 1 ? 12.094 22.344 14.984 1 89.75 1 MET B CA 1
ATOM 1427 C C . MET B 1 1 ? 10.914 21.375 15.031 1 89.75 1 MET B C 1
ATOM 1429 O O . MET B 1 1 ? 11.094 20.188 15.312 1 89.75 1 MET B O 1
ATOM 1433 N N . ARG B 1 2 ? 9.664 21.906 14.758 1 96.38 2 ARG B N 1
ATOM 1434 C CA . ARG B 1 2 ? 8.453 21.094 14.758 1 96.38 2 ARG B CA 1
ATOM 1435 C C . ARG B 1 2 ? 8.492 20.047 13.641 1 96.38 2 ARG B C 1
ATOM 1437 O O . ARG B 1 2 ? 8.961 20.328 12.539 1 96.38 2 ARG B O 1
ATOM 1444 N N . ARG B 1 3 ? 8.047 19 13.922 1 96.5 3 ARG B N 1
ATOM 1445 C CA . ARG B 1 3 ? 7.973 17.953 12.906 1 96.5 3 ARG B CA 1
ATOM 1446 C C . ARG B 1 3 ? 6.688 18.062 12.094 1 96.5 3 ARG B C 1
ATOM 1448 O O . ARG B 1 3 ? 5.641 18.422 12.633 1 96.5 3 ARG B O 1
ATOM 1455 N N . ILE B 1 4 ? 6.797 17.719 10.828 1 96.88 4 ILE B N 1
ATOM 1456 C CA . ILE B 1 4 ? 5.633 17.531 9.969 1 96.88 4 ILE B CA 1
ATOM 1457 C C . ILE B 1 4 ? 5.383 16.047 9.75 1 96.88 4 ILE B C 1
ATOM 1459 O O . ILE B 1 4 ? 6.211 15.352 9.156 1 96.88 4 ILE B O 1
ATOM 1463 N N . ARG B 1 5 ? 4.262 15.586 10.211 1 97 5 ARG B N 1
ATOM 1464 C CA . ARG B 1 5 ? 3.932 14.164 10.211 1 97 5 ARG B CA 1
ATOM 1465 C C . ARG B 1 5 ? 2.742 13.875 9.297 1 97 5 ARG B C 1
ATOM 1467 O O . ARG B 1 5 ? 1.689 14.508 9.43 1 97 5 ARG B O 1
ATOM 1474 N N . TYR B 1 6 ? 2.939 13 8.344 1 96.38 6 TYR B N 1
ATOM 1475 C CA . TYR B 1 6 ? 1.852 12.57 7.473 1 96.38 6 TYR B CA 1
ATOM 1476 C C . TYR B 1 6 ? 1.195 11.305 8.008 1 96.38 6 TYR B C 1
ATOM 1478 O O . TYR B 1 6 ? 1.824 10.242 8.055 1 96.38 6 TYR B O 1
ATOM 1486 N N . GLN B 1 7 ? -0.003 11.422 8.375 1 92.12 7 GLN B N 1
ATOM 1487 C CA . GLN B 1 7 ? -0.75 10.297 8.922 1 92.12 7 GLN B CA 1
ATOM 1488 C C . GLN B 1 7 ? -2.094 10.125 8.219 1 92.12 7 GLN B C 1
ATOM 1490 O O . GLN B 1 7 ? -2.914 11.047 8.211 1 92.12 7 GLN B O 1
ATOM 1495 N N . VAL B 1 8 ? -2.336 8.938 7.695 1 92.38 8 VAL B N 1
ATOM 1496 C CA . VAL B 1 8 ? -3.586 8.695 6.984 1 92.38 8 VAL B CA 1
ATOM 1497 C C . VAL B 1 8 ? -3.977 7.223 7.117 1 92.38 8 VAL B C 1
ATOM 1499 O O . VAL B 1 8 ? -3.115 6.363 7.32 1 92.38 8 VAL B O 1
ATOM 1502 N N . ALA B 1 9 ? -5.273 7.023 7.082 1 92.75 9 ALA B N 1
ATOM 1503 C CA . ALA B 1 9 ? -5.762 5.672 6.824 1 92.75 9 ALA B CA 1
ATOM 1504 C C . ALA B 1 9 ? -5.734 5.352 5.332 1 92.75 9 ALA B C 1
ATOM 1506 O O . ALA B 1 9 ? -6.066 6.199 4.5 1 92.75 9 ALA B O 1
ATOM 1507 N N . CYS B 1 10 ? -5.297 4.184 5.031 1 95.31 10 CYS B N 1
ATOM 1508 C CA . CYS B 1 10 ? -5.262 3.832 3.615 1 95.31 10 CYS B CA 1
ATOM 1509 C C . CYS B 1 10 ? -5.535 2.346 3.418 1 95.31 10 CYS B C 1
ATOM 1511 O O . CYS B 1 10 ? -5.434 1.561 4.363 1 95.31 10 CYS B O 1
ATOM 1513 N N . SER B 1 11 ? -6.027 2.033 2.232 1 97.12 11 SER B N 1
ATOM 1514 C CA . SER B 1 11 ? -6.18 0.638 1.835 1 97.12 11 SER B CA 1
ATOM 1515 C C . SER B 1 11 ? -4.828 -0.009 1.558 1 97.12 11 SER B C 1
ATOM 1517 O O . SER B 1 11 ? -3.812 0.682 1.453 1 97.12 11 SER B O 1
ATOM 1519 N N . LEU B 1 12 ? -4.809 -1.301 1.445 1 97.19 12 LEU B N 1
ATOM 1520 C CA . LEU B 1 12 ? -3.57 -2.033 1.2 1 97.19 12 LEU B CA 1
ATOM 1521 C C . LEU B 1 12 ? -2.975 -1.659 -0.153 1 97.19 12 LEU B C 1
ATOM 1523 O O . LEU B 1 12 ? -1.757 -1.707 -0.334 1 97.19 12 LEU B O 1
ATOM 1527 N N . ASP B 1 13 ? -3.881 -1.284 -1.083 1 97.06 13 ASP B N 1
ATOM 1528 C CA . ASP B 1 13 ? -3.408 -0.941 -2.42 1 97.06 13 ASP B CA 1
ATOM 1529 C C . ASP B 1 13 ? -3.193 0.564 -2.557 1 97.06 13 ASP B C 1
ATOM 1531 O O . ASP B 1 13 ? -3.047 1.077 -3.668 1 97.06 13 ASP B O 1
ATOM 1535 N N . GLY B 1 14 ? -3.182 1.366 -1.5 1 96.5 14 GLY B N 1
ATOM 1536 C CA . GLY B 1 14 ? -2.566 2.684 -1.463 1 96.5 14 GLY B CA 1
ATOM 1537 C C . GLY B 1 14 ? -3.562 3.812 -1.637 1 96.5 14 GLY B C 1
ATOM 1538 O O . GLY B 1 14 ? -3.186 4.93 -1.997 1 96.5 14 GLY B O 1
ATOM 1539 N N . TYR B 1 15 ? -4.848 3.533 -1.36 1 96.38 15 TYR B N 1
ATOM 1540 C CA . TYR B 1 15 ? -5.852 4.578 -1.534 1 96.38 15 TYR B CA 1
ATOM 1541 C C . TYR B 1 15 ? -6.348 5.086 -0.186 1 96.38 15 TYR B C 1
ATOM 1543 O O . TYR B 1 15 ? -6.504 4.312 0.76 1 96.38 15 TYR B O 1
ATOM 1551 N N . ILE B 1 16 ? -6.633 6.406 -0.153 1 94.31 16 ILE B N 1
ATOM 1552 C CA . ILE B 1 16 ? -7.129 7.008 1.08 1 94.31 16 ILE B CA 1
ATOM 1553 C C . ILE B 1 16 ? -8.625 7.27 0.959 1 94.31 16 ILE B C 1
ATOM 1555 O O . ILE B 1 16 ? -9.297 7.555 1.956 1 94.31 16 ILE B O 1
ATOM 1559 N N . ALA B 1 17 ? -9.148 7.219 -0.201 1 92.12 17 ALA B N 1
ATOM 1560 C CA . ALA B 1 17 ? -10.578 7.324 -0.477 1 92.12 17 ALA B CA 1
ATOM 1561 C C . ALA B 1 17 ? -10.953 6.543 -1.732 1 92.12 17 ALA B C 1
ATOM 1563 O O . ALA B 1 17 ? -10.102 6.273 -2.584 1 92.12 17 ALA B O 1
ATOM 1564 N N . GLY B 1 18 ? -12.211 6.141 -1.783 1 93.5 18 GLY B N 1
ATOM 1565 C CA . GLY B 1 18 ? -12.695 5.5 -2.994 1 93.5 18 GLY B CA 1
ATOM 1566 C C . GLY B 1 18 ? -12.781 6.445 -4.18 1 93.5 18 GLY B C 1
ATOM 1567 O O . GLY B 1 18 ? -12.398 7.613 -4.074 1 93.5 18 GLY B O 1
ATOM 1568 N N . PRO B 1 19 ? -13.266 5.906 -5.312 1 92.56 19 PRO B N 1
ATOM 1569 C CA . PRO B 1 19 ? -13.32 6.695 -6.547 1 92.56 19 PRO B CA 1
ATOM 1570 C C . PRO B 1 19 ? -14.219 7.926 -6.418 1 92.56 19 PRO B C 1
ATOM 1572 O O . PRO B 1 19 ? -14 8.922 -7.117 1 92.56 19 PRO B O 1
ATOM 1575 N N . ASN B 1 20 ? -15.133 7.887 -5.496 1 89.94 20 ASN B N 1
ATOM 1576 C CA . ASN B 1 20 ? -16.031 9.016 -5.305 1 89.94 20 ASN B CA 1
ATOM 1577 C C . ASN B 1 20 ? -15.711 9.781 -4.027 1 89.94 20 ASN B C 1
ATOM 1579 O O . ASN B 1 20 ? -16.547 10.523 -3.51 1 89.94 20 ASN B O 1
ATOM 1583 N N . GLY B 1 21 ? -14.602 9.453 -3.49 1 88.75 21 GLY B N 1
ATOM 1584 C CA . GLY B 1 21 ? -14.172 10.156 -2.291 1 88.75 21 GLY B CA 1
ATOM 1585 C C . GLY B 1 21 ? -14.703 9.531 -1.013 1 88.75 21 GLY B C 1
ATOM 1586 O O . GLY B 1 21 ? -14.5 10.078 0.076 1 88.75 21 GLY B O 1
ATOM 1587 N N . GLU B 1 22 ? -15.312 8.422 -1.115 1 88.5 22 GLU B N 1
ATOM 1588 C CA . GLU B 1 22 ? -15.922 7.797 0.055 1 88.5 22 GLU B CA 1
ATOM 1589 C C . GLU B 1 22 ? -14.875 7.109 0.927 1 88.5 22 GLU B C 1
ATOM 1591 O O . GLU B 1 22 ? -13.867 6.613 0.42 1 88.5 22 GLU B O 1
ATOM 1596 N N . VAL B 1 23 ? -15.156 7.082 2.246 1 88.06 23 VAL B N 1
ATOM 1597 C CA . VAL B 1 23 ? -14.25 6.48 3.225 1 88.06 23 VAL B CA 1
ATOM 1598 C C . VAL B 1 23 ? -15.016 5.488 4.094 1 88.06 23 VAL B C 1
ATOM 1600 O O . VAL B 1 23 ? -14.664 5.27 5.254 1 88.06 23 VAL B O 1
ATOM 1603 N N . ASP B 1 24 ? -16.109 4.918 3.574 1 89.31 24 ASP B N 1
ATOM 1604 C CA . ASP B 1 24 ? -17 4.027 4.312 1 89.31 24 ASP B CA 1
ATOM 1605 C C . ASP B 1 24 ? -16.328 2.678 4.57 1 89.31 24 ASP B C 1
ATOM 1607 O O . ASP B 1 24 ? -16.844 1.866 5.348 1 89.31 24 ASP B O 1
ATOM 1611 N N . TRP B 1 25 ? -15.25 2.477 3.959 1 91 25 TRP B N 1
ATOM 1612 C CA . TRP B 1 25 ? -14.531 1.212 4.055 1 91 25 TRP B CA 1
ATOM 1613 C C . TRP B 1 25 ? -13.617 1.198 5.277 1 91 25 TRP B C 1
ATOM 1615 O O . TRP B 1 25 ? -13.086 0.15 5.652 1 91 25 TRP B O 1
ATOM 1625 N N . ILE B 1 26 ? -13.375 2.338 5.934 1 89.06 26 ILE B N 1
ATOM 1626 C CA . ILE B 1 26 ? -12.562 2.414 7.145 1 89.06 26 ILE B CA 1
ATOM 1627 C C . ILE B 1 26 ? -13.406 2.018 8.352 1 89.06 26 ILE B C 1
ATOM 1629 O O . ILE B 1 26 ? -14.344 2.729 8.727 1 89.06 26 ILE B O 1
ATOM 1633 N N . PRO B 1 27 ? -13.07 0.933 8.93 1 85.5 27 PRO B N 1
ATOM 1634 C CA . PRO B 1 27 ? -13.836 0.525 10.109 1 85.5 27 PRO B CA 1
ATOM 1635 C C . PRO B 1 27 ? -13.508 1.358 11.344 1 85.5 27 PRO B C 1
ATOM 1637 O O . PRO B 1 27 ? -12.398 1.882 11.461 1 85.5 27 PRO B O 1
ATOM 1640 N N . PRO B 1 28 ? -14.5 1.496 12.148 1 77.19 28 PRO B N 1
ATOM 1641 C CA . PRO B 1 28 ? -14.195 2.121 13.438 1 77.19 28 PRO B CA 1
ATOM 1642 C C . PRO B 1 28 ? -13.234 1.292 14.281 1 77.19 28 PRO B C 1
ATOM 1644 O O . PRO B 1 28 ? -13.258 0.06 14.227 1 77.19 28 PRO B O 1
ATOM 1647 N N . GLU B 1 29 ? -12.273 1.936 14.789 1 75.31 29 GLU B N 1
ATOM 1648 C CA . GLU B 1 29 ? -11.359 1.276 15.711 1 75.31 29 GLU B CA 1
ATOM 1649 C C . GLU B 1 29 ? -11.289 2.016 17.047 1 75.31 29 GLU B C 1
ATOM 1651 O O . GLU B 1 29 ? -10.453 2.908 17.219 1 75.31 29 GLU B O 1
ATOM 1656 N N . PRO B 1 30 ? -12.039 1.51 17.906 1 69.5 30 PRO B N 1
ATOM 1657 C CA . PRO B 1 30 ? -12.133 2.211 19.188 1 69.5 30 PRO B CA 1
ATOM 1658 C C . PRO B 1 30 ? -10.836 2.156 19.984 1 69.5 30 PRO B C 1
ATOM 1660 O O . PRO B 1 30 ? -10.617 2.986 20.875 1 69.5 30 PRO B O 1
ATOM 1663 N N . ASP B 1 31 ? -10.102 1.159 19.672 1 75.88 31 ASP B N 1
ATOM 1664 C CA . ASP B 1 31 ? -8.883 0.991 20.453 1 75.88 31 ASP B CA 1
ATOM 1665 C C . ASP B 1 31 ? -7.812 1.994 20.031 1 75.88 31 ASP B C 1
ATOM 1667 O O . ASP B 1 31 ? -6.801 2.164 20.719 1 75.88 31 ASP B O 1
ATOM 1671 N N . ILE B 1 32 ? -8.109 2.516 18.875 1 72.94 32 ILE B N 1
ATOM 1672 C CA . ILE B 1 32 ? -7.219 3.619 18.531 1 72.94 32 ILE B CA 1
ATOM 1673 C C . ILE B 1 32 ? -7.57 4.852 19.359 1 72.94 32 ILE B C 1
ATOM 1675 O O . ILE B 1 32 ? -8.703 5.336 19.312 1 72.94 32 ILE B O 1
ATOM 1679 N N . ASP B 1 33 ? -6.641 5.25 20.156 1 76.69 33 ASP B N 1
ATOM 1680 C CA . ASP B 1 33 ? -6.848 6.445 20.953 1 76.69 33 ASP B CA 1
ATOM 1681 C C . ASP B 1 33 ? -6.664 7.711 20.125 1 76.69 33 ASP B C 1
ATOM 1683 O O . ASP B 1 33 ? -5.598 8.336 20.156 1 76.69 33 ASP B O 1
ATOM 1687 N N . PHE B 1 34 ? -7.691 8.047 19.484 1 76.06 34 PHE B N 1
ATOM 1688 C CA . PHE B 1 34 ? -7.66 9.203 18.594 1 76.06 34 PHE B CA 1
ATOM 1689 C C . PHE B 1 34 ? -7.379 10.484 19.375 1 76.06 34 PHE B C 1
ATOM 1691 O O . PHE B 1 34 ? -6.668 11.367 18.891 1 76.06 34 PHE B O 1
ATOM 1698 N N . GLU B 1 35 ? -7.918 10.477 20.547 1 77.5 35 GLU B N 1
ATOM 1699 C CA . GLU B 1 35 ? -7.691 11.656 21.375 1 77.5 35 GLU B CA 1
ATOM 1700 C C . GLU B 1 35 ? -6.207 11.836 21.672 1 77.5 35 GLU B C 1
ATOM 1702 O O . GLU B 1 35 ? -5.664 12.938 21.531 1 77.5 35 GLU B O 1
ATOM 1707 N N . ALA B 1 36 ? -5.664 10.758 22.094 1 82.25 36 ALA B N 1
ATOM 1708 C CA . ALA B 1 36 ? -4.238 10.812 22.406 1 82.25 36 ALA B CA 1
ATOM 1709 C C . ALA B 1 36 ? -3.412 11.094 21.156 1 82.25 36 ALA B C 1
ATOM 1711 O O . ALA B 1 36 ? -2.438 11.844 21.203 1 82.25 36 ALA B O 1
ATOM 1712 N N . PHE B 1 37 ? -3.869 10.531 20.141 1 83.12 37 PHE B N 1
ATOM 1713 C CA . PHE B 1 37 ? -3.178 10.719 18.875 1 83.12 37 PHE B CA 1
ATOM 1714 C C . PHE B 1 37 ? -3.264 12.164 18.422 1 83.12 37 PHE B C 1
ATOM 1716 O O . PHE B 1 37 ? -2.242 12.789 18.109 1 83.12 37 PHE B O 1
ATOM 1723 N N . PHE B 1 38 ? -4.375 12.719 18.484 1 82.94 38 PHE B N 1
ATOM 1724 C CA . PHE B 1 38 ? -4.625 14.078 18.016 1 82.94 38 PHE B CA 1
ATOM 1725 C C . PHE B 1 38 ? -3.975 15.094 18.953 1 82.94 38 PHE B C 1
ATOM 1727 O O . PHE B 1 38 ? -3.564 16.172 18.5 1 82.94 38 PHE B O 1
ATOM 1734 N N . ALA B 1 39 ? -3.838 14.688 20.156 1 87.94 39 ALA B N 1
ATOM 1735 C CA . ALA B 1 39 ? -3.273 15.594 21.156 1 87.94 39 ALA B CA 1
ATOM 1736 C C . ALA B 1 39 ? -1.807 15.891 20.859 1 87.94 39 ALA B C 1
ATOM 1738 O O . ALA B 1 39 ? -1.241 16.844 21.391 1 87.94 39 ALA B O 1
ATOM 1739 N N . GLN B 1 40 ? -1.241 15.125 20.016 1 91.81 40 GLN B N 1
ATOM 1740 C CA . GLN B 1 40 ? 0.165 15.305 19.672 1 91.81 40 GLN B CA 1
ATOM 1741 C C . GLN B 1 40 ? 0.35 16.469 18.703 1 91.81 40 GLN B C 1
ATOM 1743 O O . GLN B 1 40 ? 1.475 16.922 18.469 1 91.81 40 GLN B O 1
ATOM 1748 N N . PHE B 1 41 ? -0.714 16.938 18.234 1 93.75 41 PHE B N 1
ATOM 1749 C CA . PHE B 1 41 ? -0.674 17.984 17.234 1 93.75 41 PHE B CA 1
ATOM 1750 C C . PHE B 1 41 ? -1.378 19.234 17.719 1 93.75 41 PHE B C 1
ATOM 1752 O O . PHE B 1 41 ? -2.305 19.156 18.531 1 93.75 41 PHE B O 1
ATOM 1759 N N . ASP B 1 42 ? -0.891 20.375 17.25 1 94.81 42 ASP B N 1
ATOM 1760 C CA . ASP B 1 42 ? -1.6 21.625 17.516 1 94.81 42 ASP B CA 1
ATOM 1761 C C . ASP B 1 42 ? -1.811 22.422 16.234 1 94.81 42 ASP B C 1
ATOM 1763 O O . ASP B 1 42 ? -2.348 23.531 16.281 1 94.81 42 ASP B O 1
ATOM 1767 N N . THR B 1 43 ? -1.368 21.844 15.125 1 95.25 43 THR B N 1
ATOM 1768 C CA . THR B 1 43 ? -1.497 22.484 13.82 1 95.25 43 THR B CA 1
ATOM 1769 C C . THR B 1 43 ? -1.835 21.438 12.75 1 95.25 43 THR B C 1
ATOM 1771 O O . THR B 1 43 ? -1.234 20.359 12.711 1 95.25 43 THR B O 1
ATOM 1774 N N . LEU B 1 44 ? -2.805 21.75 11.953 1 93.38 44 LEU B N 1
ATOM 1775 C CA . LEU B 1 44 ? -3.164 20.938 10.789 1 93.38 44 LEU B CA 1
ATOM 1776 C C . LEU B 1 44 ? -2.801 21.656 9.492 1 93.38 44 LEU B C 1
ATOM 1778 O O . LEU B 1 44 ? -3.111 22.828 9.328 1 93.38 44 LEU B O 1
ATOM 1782 N N . LEU B 1 45 ? -2.102 21 8.703 1 94.94 45 LEU B N 1
ATOM 1783 C CA . LEU B 1 45 ? -1.743 21.469 7.363 1 94.94 45 LEU B CA 1
ATOM 1784 C C . LEU B 1 45 ? -2.463 20.656 6.293 1 94.94 45 LEU B C 1
ATOM 1786 O O . LEU B 1 45 ? -2.309 19.438 6.234 1 94.94 45 LEU B O 1
ATOM 1790 N N . MET B 1 46 ? -3.266 21.359 5.496 1 92.81 46 MET B N 1
ATOM 1791 C CA . MET B 1 46 ? -4.066 20.594 4.539 1 92.81 46 MET B CA 1
ATOM 1792 C C . MET B 1 46 ? -4.262 21.375 3.25 1 92.81 46 MET B C 1
ATOM 1794 O O . MET B 1 46 ? -3.916 22.562 3.178 1 92.81 46 MET B O 1
ATOM 1798 N N . GLY B 1 47 ? -4.699 20.672 2.236 1 91.12 47 GLY B N 1
ATOM 1799 C CA . GLY B 1 47 ? -5.098 21.312 0.989 1 91.12 47 GLY B CA 1
ATOM 1800 C C . GLY B 1 47 ? -6.555 21.719 0.974 1 91.12 47 GLY B C 1
ATOM 1801 O O . GLY B 1 47 ? -7.324 21.344 1.859 1 91.12 47 GLY B O 1
ATOM 1802 N N . ARG B 1 48 ? -6.969 22.359 -0.084 1 89.06 48 ARG B N 1
ATOM 1803 C CA . ARG B 1 48 ? -8.305 22.922 -0.224 1 89.06 48 ARG B CA 1
ATOM 1804 C C . ARG B 1 48 ? -9.367 21.844 -0.198 1 89.06 48 ARG B C 1
ATOM 1806 O O . ARG B 1 48 ? -10.375 21.969 0.505 1 89.06 48 ARG B O 1
ATOM 1813 N N . LYS B 1 49 ? -9.117 20.734 -0.951 1 84.56 49 LYS B N 1
ATOM 1814 C CA . LYS B 1 49 ? -10.117 19.672 -1.058 1 84.56 49 LYS B CA 1
ATOM 1815 C C . LYS B 1 49 ? -10.398 19.047 0.302 1 84.56 49 LYS B C 1
ATOM 1817 O O . LYS B 1 49 ? -11.555 18.812 0.666 1 84.56 49 LYS B O 1
ATOM 1822 N N . THR B 1 50 ? -9.367 18.75 1.019 1 86.06 50 THR B N 1
ATOM 1823 C CA . THR B 1 50 ? -9.508 18.188 2.355 1 86.06 50 THR B CA 1
ATOM 1824 C C . THR B 1 50 ? -10.219 19.172 3.285 1 86.06 50 THR B C 1
ATOM 1826 O O . THR B 1 50 ? -11.109 18.781 4.047 1 86.06 50 THR B O 1
ATOM 1829 N N . TYR B 1 51 ? -9.875 20.453 3.197 1 86.88 51 TYR B N 1
ATOM 1830 C CA . TYR B 1 51 ? -10.461 21.5 4.031 1 86.88 51 TYR B CA 1
ATOM 1831 C C . TYR B 1 51 ? -11.961 21.609 3.799 1 86.88 51 TYR B C 1
ATOM 1833 O O . TYR B 1 51 ? -12.734 21.766 4.746 1 86.88 51 TYR B O 1
ATOM 1841 N N . GLU B 1 52 ? -12.375 21.438 2.588 1 83.5 52 GLU B N 1
ATOM 1842 C CA . GLU B 1 52 ? -13.781 21.578 2.225 1 83.5 52 GLU B CA 1
ATOM 1843 C C . GLU B 1 52 ? -14.609 20.391 2.705 1 83.5 52 GLU B C 1
ATOM 1845 O O . GLU B 1 52 ? -15.797 20.531 3.016 1 83.5 52 GLU B O 1
ATOM 1850 N N . ILE B 1 53 ? -13.922 19.297 2.768 1 77.44 53 ILE B N 1
ATOM 1851 C CA . ILE B 1 53 ? -14.633 18.094 3.18 1 77.44 53 ILE B CA 1
ATOM 1852 C C . ILE B 1 53 ? -14.578 17.953 4.699 1 77.44 53 ILE B C 1
ATOM 1854 O O . ILE B 1 53 ? -15.398 17.25 5.297 1 77.44 53 ILE B O 1
ATOM 1858 N N . LEU B 1 54 ? -13.555 18.531 5.219 1 73.69 54 LEU B N 1
ATOM 1859 C CA . LEU B 1 54 ? -13.406 18.469 6.668 1 73.69 54 LEU B CA 1
ATOM 1860 C C . LEU B 1 54 ? -14.547 19.203 7.359 1 73.69 54 LEU B C 1
ATOM 1862 O O . LEU B 1 54 ? -14.773 20.391 7.113 1 73.69 54 LEU B O 1
ATOM 1866 N N . SER B 1 55 ? -15.398 18.406 7.938 1 69.38 55 SER B N 1
ATOM 1867 C CA . SER B 1 55 ? -16.469 19.047 8.672 1 69.38 55 SER B CA 1
ATOM 1868 C C . SER B 1 55 ? -16.062 19.328 10.117 1 69.38 55 SER B C 1
ATOM 1870 O O . SER B 1 55 ? -16.094 18.438 10.961 1 69.38 55 SER B O 1
ATOM 1872 N N . LEU B 1 56 ? -15.672 20.531 10.312 1 66.44 56 LEU B N 1
ATOM 1873 C CA . LEU B 1 56 ? -15.344 20.938 11.68 1 66.44 56 LEU B CA 1
ATOM 1874 C C . LEU B 1 56 ? -16.547 20.734 12.602 1 66.44 56 LEU B C 1
ATOM 1876 O O . LEU B 1 56 ? -16.375 20.641 13.82 1 66.44 56 LEU B O 1
ATOM 1880 N N . ASP B 1 57 ? -17.609 20.594 11.914 1 65.69 57 ASP B N 1
ATOM 1881 C CA . ASP B 1 57 ? -18.844 20.484 12.695 1 65.69 57 ASP B CA 1
ATOM 1882 C C . ASP B 1 57 ? -19.25 19.016 12.867 1 65.69 57 ASP B C 1
ATOM 1884 O O . ASP B 1 57 ? -20.297 18.719 13.438 1 65.69 57 ASP B O 1
ATOM 1888 N N . ASP B 1 58 ? -18.391 18.219 12.305 1 67.56 58 ASP B N 1
ATOM 1889 C CA . ASP B 1 58 ? -18.672 16.812 12.539 1 67.56 58 ASP B CA 1
ATOM 1890 C C . ASP B 1 58 ? -18.688 16.5 14.031 1 67.56 58 ASP B C 1
ATOM 1892 O O . ASP B 1 58 ? -17.719 16.766 14.734 1 67.56 58 ASP B O 1
ATOM 1896 N N . PRO B 1 59 ? -19.797 16 14.5 1 65.5 59 PRO B N 1
ATOM 1897 C CA . PRO B 1 59 ? -19.906 15.75 15.938 1 65.5 59 PRO B CA 1
ATOM 1898 C C . PRO B 1 59 ? -18.922 14.688 16.438 1 65.5 59 PRO B C 1
ATOM 1900 O O . PRO B 1 59 ? -18.547 14.68 17.609 1 65.5 59 PRO B O 1
ATOM 1903 N N . THR B 1 60 ? -18.547 13.883 15.5 1 64.12 60 THR B N 1
ATOM 1904 C CA . THR B 1 60 ? -17.703 12.758 15.914 1 64.12 60 THR B CA 1
ATOM 1905 C C . THR B 1 60 ? -16.25 13.18 15.992 1 64.12 60 THR B C 1
ATOM 1907 O O . THR B 1 60 ? -15.547 12.844 16.953 1 64.12 60 THR B O 1
ATOM 1910 N N . TYR B 1 61 ? -15.75 13.945 15.062 1 65.88 61 TYR B N 1
ATOM 1911 C CA . TYR B 1 61 ? -14.312 14.188 14.992 1 65.88 61 TYR B CA 1
ATOM 1912 C C . TYR B 1 61 ? -14.008 15.68 14.977 1 65.88 61 TYR B C 1
ATOM 1914 O O . TYR B 1 61 ? -12.867 16.094 15.211 1 65.88 61 TYR B O 1
ATOM 1922 N N . GLY B 1 62 ? -15.086 16.438 14.836 1 72.25 62 GLY B N 1
ATOM 1923 C CA . GLY B 1 62 ? -14.898 17.875 14.695 1 72.25 62 GLY B CA 1
ATOM 1924 C C . GLY B 1 62 ? -14.234 18.516 15.898 1 72.25 62 GLY B C 1
ATOM 1925 O O . GLY B 1 62 ? -13.398 19.406 15.75 1 72.25 62 GLY B O 1
ATOM 1926 N N . HIS B 1 63 ? -14.508 17.953 17.062 1 73.5 63 HIS B N 1
ATOM 1927 C CA . HIS B 1 63 ? -13.984 18.531 18.297 1 73.5 63 HIS B CA 1
ATOM 1928 C C . HIS B 1 63 ? -12.477 18.328 18.406 1 73.5 63 HIS B C 1
ATOM 1930 O O . HIS B 1 63 ? -11.789 19.094 19.094 1 73.5 63 HIS B O 1
ATOM 1936 N N . LEU B 1 64 ? -11.977 17.375 17.641 1 72.44 64 LEU B N 1
ATOM 1937 C CA . LEU B 1 64 ? -10.562 17.031 17.719 1 72.44 64 LEU B CA 1
ATOM 1938 C C . LEU B 1 64 ? -9.711 18.094 17.031 1 72.44 64 LEU B C 1
ATOM 1940 O O . LEU B 1 64 ? -8.531 18.25 17.359 1 72.44 64 LEU B O 1
ATOM 1944 N N . TYR B 1 65 ? -10.422 18.859 16.219 1 78.44 65 TYR B N 1
ATOM 1945 C CA . TYR B 1 65 ? -9.672 19.828 15.445 1 78.44 65 TYR B CA 1
ATOM 1946 C C . TYR B 1 65 ? -10 21.25 15.898 1 78.44 65 TYR B C 1
ATOM 1948 O O . TYR B 1 65 ? -9.328 22.203 15.5 1 78.44 65 TYR B O 1
ATOM 1956 N N . ALA B 1 66 ? -10.984 21.406 16.781 1 77.81 66 ALA B N 1
ATOM 1957 C CA . ALA B 1 66 ? -11.539 22.719 17.094 1 77.81 66 ALA B CA 1
ATOM 1958 C C . ALA B 1 66 ? -10.484 23.625 17.734 1 77.81 66 ALA B C 1
ATOM 1960 O O . ALA B 1 66 ? -10.461 24.828 17.484 1 77.81 66 ALA B O 1
ATOM 1961 N N . ASP B 1 67 ? -9.516 23.094 18.453 1 82.94 67 ASP B N 1
ATOM 1962 C CA . ASP B 1 67 ? -8.547 23.906 19.172 1 82.94 67 ASP B CA 1
ATOM 1963 C C . ASP B 1 67 ? -7.195 23.922 18.453 1 82.94 67 ASP B C 1
ATOM 1965 O O . ASP B 1 67 ? -6.18 24.297 19.031 1 82.94 67 ASP B O 1
ATOM 1969 N N . LYS B 1 68 ? -7.273 23.625 17.172 1 91.12 68 LYS B N 1
ATOM 1970 C CA . LYS B 1 68 ? -6.004 23.531 16.453 1 91.12 68 LYS B CA 1
ATOM 1971 C C . LYS B 1 68 ? -5.902 24.594 15.367 1 91.12 68 LYS B C 1
ATOM 1973 O O . LYS B 1 68 ? -6.918 25.031 14.828 1 91.12 68 LYS B O 1
ATOM 1978 N N . ALA B 1 69 ? -4.688 25.047 15.188 1 93.44 69 ALA B N 1
ATOM 1979 C CA . ALA B 1 69 ? -4.445 25.953 14.062 1 93.44 69 ALA B CA 1
ATOM 1980 C C . ALA B 1 69 ? -4.629 25.219 12.727 1 93.44 69 ALA B C 1
ATOM 1982 O O . ALA B 1 69 ? -4.145 24.109 12.547 1 93.44 69 ALA B O 1
ATOM 1983 N N . LEU B 1 70 ? -5.352 25.875 11.82 1 92.88 70 LEU B N 1
ATOM 1984 C CA . LEU B 1 70 ? -5.582 25.312 10.492 1 92.88 70 LEU B CA 1
ATOM 1985 C C . LEU B 1 70 ? -4.844 26.109 9.43 1 92.88 70 LEU B C 1
ATOM 1987 O O . LEU B 1 70 ? -5.027 27.328 9.312 1 92.88 70 LEU B O 1
ATOM 1991 N N . ILE B 1 71 ? -4.023 25.422 8.727 1 94.94 71 ILE B N 1
ATOM 1992 C CA . ILE B 1 71 ? -3.34 26.016 7.578 1 94.94 71 ILE B CA 1
ATOM 1993 C C . ILE B 1 71 ? -3.783 25.312 6.297 1 94.94 71 ILE B C 1
ATOM 1995 O O . ILE B 1 71 ? -3.652 24.094 6.172 1 94.94 71 ILE B O 1
ATOM 1999 N N . VAL B 1 72 ? -4.289 26.109 5.383 1 94.44 72 VAL B N 1
ATOM 2000 C CA . VAL B 1 72 ? -4.828 25.562 4.145 1 94.44 72 VAL B CA 1
ATOM 2001 C C . VAL B 1 72 ? -4.039 26.094 2.951 1 94.44 72 VAL B C 1
ATOM 2003 O O . VAL B 1 72 ? -3.961 27.312 2.754 1 94.44 72 VAL B O 1
ATOM 2006 N N . ALA B 1 73 ? -3.498 25.203 2.221 1 94.31 73 ALA B N 1
ATOM 2007 C CA . ALA B 1 73 ? -2.84 25.578 0.973 1 94.31 73 ALA B CA 1
ATOM 2008 C C . ALA B 1 73 ? -3.85 25.703 -0.166 1 94.31 73 ALA B C 1
ATOM 2010 O O . ALA B 1 73 ? -4.398 24.688 -0.624 1 94.31 73 ALA B O 1
ATOM 2011 N N . SER B 1 74 ? -4.094 26.875 -0.554 1 93.75 74 SER B N 1
ATOM 2012 C CA . SER B 1 74 ? -5.066 27.125 -1.612 1 93.75 74 SER B CA 1
ATOM 2013 C C . SER B 1 74 ? -4.812 28.469 -2.289 1 93.75 74 SER B C 1
ATOM 2015 O O . SER B 1 74 ? -4.5 29.453 -1.62 1 93.75 74 SER B O 1
ATOM 2017 N N . ARG B 1 75 ? -4.992 28.453 -3.631 1 90.06 75 ARG B N 1
ATOM 2018 C CA . ARG B 1 75 ? -4.871 29.688 -4.395 1 90.06 75 ARG B CA 1
ATOM 2019 C C . ARG B 1 75 ? -6.242 30.312 -4.652 1 90.06 75 ARG B C 1
ATOM 2021 O O . ARG B 1 75 ? -6.34 31.453 -5.109 1 90.06 75 ARG B O 1
ATOM 2028 N N . THR B 1 76 ? -7.258 29.5 -4.309 1 90.31 76 THR B N 1
ATOM 2029 C CA . THR B 1 76 ? -8.578 29.938 -4.734 1 90.31 76 THR B CA 1
ATOM 2030 C C . THR B 1 76 ? -9.422 30.344 -3.531 1 90.31 76 THR B C 1
ATOM 2032 O O . THR B 1 76 ? -10.344 31.156 -3.662 1 90.31 76 THR B O 1
ATOM 2035 N N . LEU B 1 77 ? -9.148 29.859 -2.436 1 90.25 77 LEU B N 1
ATOM 2036 C CA . LEU B 1 77 ? -9.922 30.219 -1.245 1 90.25 77 LEU B CA 1
ATOM 2037 C C . LEU B 1 77 ? -9.648 31.656 -0.828 1 90.25 77 LEU B C 1
ATOM 2039 O O . LEU B 1 77 ? -8.5 32.094 -0.841 1 90.25 77 LEU B O 1
ATOM 2043 N N . ARG B 1 78 ? -10.703 32.312 -0.452 1 89.19 78 ARG B N 1
ATOM 2044 C CA . ARG B 1 78 ? -10.586 33.656 0.052 1 89.19 78 ARG B CA 1
ATOM 2045 C C . ARG B 1 78 ? -10.398 33.688 1.566 1 89.19 78 ARG B C 1
ATOM 2047 O O . ARG B 1 78 ? -11.297 33.281 2.309 1 89.19 78 ARG B O 1
ATOM 2054 N N . PRO B 1 79 ? -9.312 34.125 1.95 1 87.25 79 PRO B N 1
ATOM 2055 C CA . PRO B 1 79 ? -9.023 34.094 3.385 1 87.25 79 PRO B CA 1
ATOM 2056 C C . PRO B 1 79 ? -10.133 34.75 4.223 1 87.25 79 PRO B C 1
ATOM 2058 O O . PRO B 1 79 ? -10.445 34.25 5.312 1 87.25 79 PRO B O 1
ATOM 2061 N N . GLU B 1 80 ? -10.773 35.781 3.734 1 90.12 80 GLU B N 1
ATOM 2062 C CA . GLU B 1 80 ? -11.781 36.531 4.477 1 90.12 80 GLU B CA 1
ATOM 2063 C C . GLU B 1 80 ? -13.008 35.688 4.766 1 90.12 80 GLU B C 1
ATOM 2065 O O . GLU B 1 80 ? -13.711 35.875 5.754 1 90.12 80 GLU B O 1
ATOM 2070 N N . ALA B 1 81 ? -13.18 34.719 3.924 1 89.31 81 ALA B N 1
ATOM 2071 C CA . ALA B 1 81 ? -14.352 33.844 4.059 1 89.31 81 ALA B CA 1
ATOM 2072 C C . ALA B 1 81 ? -14.07 32.688 5.02 1 89.31 81 ALA B C 1
ATOM 2074 O O . ALA B 1 81 ? -14.992 31.984 5.43 1 89.31 81 ALA B O 1
ATOM 2075 N N . HIS B 1 82 ? -12.812 32.594 5.414 1 88.62 82 HIS B N 1
ATOM 2076 C CA . HIS B 1 82 ? -12.406 31.469 6.262 1 88.62 82 HIS B CA 1
ATOM 2077 C C . HIS B 1 82 ? -11.578 31.953 7.445 1 88.62 82 HIS B C 1
ATOM 2079 O O . HIS B 1 82 ? -10.406 31.609 7.57 1 88.62 82 HIS B O 1
ATOM 2085 N N . PRO B 1 83 ? -12.18 32.625 8.32 1 86 83 PRO B N 1
ATOM 2086 C CA . PRO B 1 83 ? -11.453 33.281 9.422 1 86 83 PRO B CA 1
ATOM 2087 C C . PRO B 1 83 ? -10.781 32.281 10.359 1 86 83 PRO B C 1
ATOM 2089 O O . PRO B 1 83 ? -9.844 32.625 11.07 1 86 83 PRO B O 1
ATOM 2092 N N . ARG B 1 84 ? -11.188 31.047 10.352 1 87.56 84 ARG B N 1
ATOM 2093 C CA . ARG B 1 84 ? -10.633 30.047 11.258 1 87.56 84 ARG B CA 1
ATOM 2094 C C . ARG B 1 84 ? -9.375 29.406 10.664 1 87.56 84 ARG B C 1
ATOM 2096 O O . ARG B 1 84 ? -8.625 28.734 11.367 1 87.56 84 ARG B O 1
ATOM 2103 N N . ALA B 1 85 ? -9.164 29.719 9.438 1 91.19 85 ALA B N 1
ATOM 2104 C CA . ALA B 1 85 ? -8.047 29.078 8.758 1 91.19 85 ALA B CA 1
ATOM 2105 C C . ALA B 1 85 ? -7.062 30.109 8.227 1 91.19 85 ALA B C 1
ATOM 2107 O O . ALA B 1 85 ? -7.449 31.25 7.91 1 91.19 85 ALA B O 1
ATOM 2108 N N . THR B 1 86 ? -5.805 29.766 8.297 1 94.44 86 THR B N 1
ATOM 2109 C CA . THR B 1 86 ? -4.789 30.531 7.57 1 94.44 86 THR B CA 1
ATOM 2110 C C . THR B 1 86 ? -4.629 29.984 6.152 1 94.44 86 THR B C 1
ATOM 2112 O O . THR B 1 86 ? -4.137 28.875 5.961 1 94.44 86 THR B O 1
ATOM 2115 N N . VAL B 1 87 ? -5.055 30.781 5.184 1 95.06 87 VAL B N 1
ATOM 2116 C CA . VAL B 1 87 ? -4.984 30.359 3.791 1 95.06 87 VAL B CA 1
ATOM 2117 C C . VAL B 1 87 ? -3.66 30.812 3.18 1 95.06 87 VAL B C 1
ATOM 2119 O O . VAL B 1 87 ? -3.326 32 3.211 1 95.06 87 VAL B O 1
ATOM 2122 N N . VAL B 1 88 ? -2.895 29.812 2.695 1 94.12 88 VAL B N 1
ATOM 2123 C CA . VAL B 1 88 ? -1.597 30.094 2.088 1 94.12 88 VAL B CA 1
ATOM 2124 C C . VAL B 1 88 ? -1.626 29.703 0.611 1 94.12 88 VAL B C 1
ATOM 2126 O O . VAL B 1 88 ? -1.906 28.547 0.274 1 94.12 88 VAL B O 1
ATOM 2129 N N . ALA B 1 89 ? -1.305 30.609 -0.261 1 90.25 89 ALA B N 1
ATOM 2130 C CA . ALA B 1 89 ? -1.39 30.375 -1.698 1 90.25 89 ALA B CA 1
ATOM 2131 C C . ALA B 1 89 ? -0.328 29.375 -2.148 1 90.25 89 ALA B C 1
ATOM 2133 O O . ALA B 1 89 ? -0.601 28.5 -2.973 1 90.25 89 ALA B O 1
ATOM 2134 N N . GLU B 1 90 ? 0.879 29.562 -1.588 1 88.38 90 GLU B N 1
ATOM 2135 C CA . GLU B 1 90 ? 1.975 28.656 -1.948 1 88.38 90 GLU B CA 1
ATOM 2136 C C . GLU B 1 90 ? 2.799 28.281 -0.723 1 88.38 90 GLU B C 1
ATOM 2138 O O . GLU B 1 90 ? 3.266 29.141 0.015 1 88.38 90 GLU B O 1
ATOM 2143 N N . LEU B 1 91 ? 2.873 27.016 -0.535 1 91.25 91 LEU B N 1
ATOM 2144 C CA . LEU B 1 91 ? 3.744 26.516 0.529 1 91.25 91 LEU B CA 1
ATOM 2145 C C . LEU B 1 91 ? 5.191 26.453 0.055 1 91.25 91 LEU B C 1
ATOM 2147 O O . LEU B 1 91 ? 5.645 25.391 -0.4 1 91.25 91 LEU B O 1
ATOM 2151 N N . THR B 1 92 ? 5.957 27.5 0.288 1 92.88 92 THR B N 1
ATOM 2152 C CA . THR B 1 92 ? 7.367 27.547 -0.084 1 92.88 92 THR B CA 1
ATOM 2153 C C . THR B 1 92 ? 8.234 26.906 1 1 92.88 92 THR B C 1
ATOM 2155 O O . THR B 1 92 ? 7.809 26.781 2.15 1 92.88 92 THR B O 1
ATOM 2158 N N . PRO B 1 93 ? 9.391 26.531 0.569 1 93.12 93 PRO B N 1
ATOM 2159 C CA . PRO B 1 93 ? 10.32 26.031 1.591 1 93.12 93 PRO B CA 1
ATOM 2160 C C . PRO B 1 93 ? 10.547 27.031 2.719 1 93.12 93 PRO B C 1
ATOM 2162 O O . PRO B 1 93 ? 10.617 26.656 3.889 1 93.12 93 PRO B O 1
ATOM 2165 N N . ALA B 1 94 ? 10.609 28.281 2.355 1 94.12 94 ALA B N 1
ATOM 2166 C CA . ALA B 1 94 ? 10.82 29.328 3.357 1 94.12 94 ALA B CA 1
ATOM 2167 C C . ALA B 1 94 ? 9.656 29.391 4.336 1 94.12 94 ALA B C 1
ATOM 2169 O O . ALA B 1 94 ? 9.852 29.531 5.547 1 94.12 94 ALA B O 1
ATOM 2170 N N . TYR B 1 95 ? 8.492 29.297 3.793 1 94.69 95 TYR B N 1
ATOM 2171 C CA . TYR B 1 95 ? 7.316 29.312 4.652 1 94.69 95 TYR B CA 1
ATOM 2172 C C . TYR B 1 95 ? 7.32 28.125 5.609 1 94.69 95 TYR B C 1
ATOM 2174 O O . TYR B 1 95 ? 7.066 28.281 6.805 1 94.69 95 TYR B O 1
ATOM 2182 N N . LEU B 1 96 ? 7.613 27.016 5.125 1 95.06 96 LEU B N 1
ATOM 2183 C CA . LEU B 1 96 ? 7.613 25.797 5.914 1 95.06 96 LEU B CA 1
ATOM 2184 C C . LEU B 1 96 ? 8.695 25.844 6.988 1 95.06 96 LEU B C 1
ATOM 2186 O O . LEU B 1 96 ? 8.469 25.391 8.117 1 95.06 96 LEU B O 1
ATOM 2190 N N . GLU B 1 97 ? 9.812 26.344 6.629 1 94.81 97 GLU B N 1
ATOM 2191 C CA . GLU B 1 97 ? 10.891 26.484 7.609 1 94.81 97 GLU B CA 1
ATOM 2192 C C . GLU B 1 97 ? 10.477 27.422 8.75 1 94.81 97 GLU B C 1
ATOM 2194 O O . GLU B 1 97 ? 10.742 27.141 9.914 1 94.81 97 GLU B O 1
ATOM 2199 N N . GLN B 1 98 ? 9.898 28.453 8.367 1 95 98 GLN B N 1
ATOM 2200 C CA . GLN B 1 98 ? 9.43 29.391 9.375 1 95 98 GLN B CA 1
ATOM 2201 C C . GLN B 1 98 ? 8.375 28.766 10.273 1 95 98 GLN B C 1
ATOM 2203 O O . GLN B 1 98 ? 8.383 28.938 11.492 1 95 98 GLN B O 1
ATOM 2208 N N . LEU B 1 99 ? 7.48 28.078 9.641 1 95.25 99 LEU B N 1
ATOM 2209 C CA . LEU B 1 99 ? 6.422 27.391 10.375 1 95.25 99 LEU B CA 1
ATOM 2210 C C . LEU B 1 99 ? 7.012 26.406 11.375 1 95.25 99 LEU B C 1
ATOM 2212 O O . LEU B 1 99 ? 6.582 26.359 12.531 1 95.25 99 LEU B O 1
ATOM 2216 N N . ARG B 1 100 ? 7.969 25.688 10.992 1 96 100 ARG B N 1
ATOM 2217 C CA . ARG B 1 100 ? 8.578 24.641 11.797 1 96 100 ARG B CA 1
ATOM 2218 C C . ARG B 1 100 ? 9.398 25.234 12.938 1 96 100 ARG B C 1
ATOM 2220 O O . ARG B 1 100 ? 9.648 24.562 13.945 1 96 100 ARG B O 1
ATOM 2227 N N . ARG B 1 101 ? 9.812 26.453 12.812 1 95.94 101 ARG B N 1
ATOM 2228 C CA . ARG B 1 101 ? 10.633 27.109 13.828 1 95.94 101 ARG B CA 1
ATOM 2229 C C . ARG B 1 101 ? 9.758 27.703 14.93 1 95.94 101 ARG B C 1
ATOM 2231 O O . ARG B 1 101 ? 10.25 28.031 16.016 1 95.94 101 ARG B O 1
ATOM 2238 N N . GLN B 1 102 ? 8.516 27.906 14.641 1 95.5 102 GLN B N 1
ATOM 2239 C CA . GLN B 1 102 ? 7.598 28.422 15.656 1 95.5 102 GLN B CA 1
ATOM 2240 C C . GLN B 1 102 ? 7.414 27.406 16.781 1 95.5 102 GLN B C 1
ATOM 2242 O O . GLN B 1 102 ? 7.508 26.203 16.562 1 95.5 102 GLN B O 1
ATOM 2247 N N . PRO B 1 103 ? 7.184 27.938 17.953 1 95.38 103 PRO B N 1
ATOM 2248 C CA . PRO B 1 103 ? 6.914 27 19.047 1 95.38 103 PRO B CA 1
ATOM 2249 C C . PRO B 1 103 ? 5.594 26.25 18.859 1 95.38 103 PRO B C 1
ATOM 2251 O O . PRO B 1 103 ? 4.652 26.797 18.266 1 95.38 103 PRO B O 1
ATOM 2254 N N . GLY B 1 104 ? 5.547 25.016 19.422 1 95.62 104 GLY B N 1
ATOM 2255 C CA . GLY B 1 104 ? 4.328 24.234 19.359 1 95.62 104 GLY B CA 1
ATOM 2256 C C . GLY B 1 104 ? 4.594 22.734 19.25 1 95.62 104 GLY B C 1
ATOM 2257 O O . GLY B 1 104 ? 5.73 22.297 19.391 1 95.62 104 GLY B O 1
ATOM 2258 N N . LYS B 1 105 ? 3.529 22.062 19.062 1 96.38 105 LYS B N 1
ATOM 2259 C CA . LYS B 1 105 ? 3.596 20.609 18.859 1 96.38 105 LYS B CA 1
ATOM 2260 C C . LYS B 1 105 ? 3.83 20.266 17.406 1 96.38 105 LYS B C 1
ATOM 2262 O O . LYS B 1 105 ? 4.102 21.141 16.578 1 96.38 105 LYS B O 1
ATOM 2267 N N . ASP B 1 106 ? 3.812 18.969 17.062 1 96.88 106 ASP B N 1
ATOM 2268 C CA . ASP B 1 106 ? 4.008 18.516 15.695 1 96.88 106 ASP B CA 1
ATOM 2269 C C . ASP B 1 106 ? 2.887 19.016 14.781 1 96.88 106 ASP B C 1
ATOM 2271 O O . ASP B 1 106 ? 1.808 19.375 15.258 1 96.88 106 ASP B O 1
ATOM 2275 N N . ILE B 1 107 ? 3.188 19.094 13.539 1 96.25 107 ILE B N 1
ATOM 2276 C CA . ILE B 1 107 ? 2.246 19.531 12.508 1 96.25 107 ILE B CA 1
ATOM 2277 C C . ILE B 1 107 ? 1.681 18.312 11.789 1 96.25 107 ILE B C 1
ATOM 2279 O O . ILE B 1 107 ? 2.434 17.469 11.289 1 96.25 107 ILE B O 1
ATOM 2283 N N . TRP B 1 108 ? 0.408 18.219 11.789 1 95.12 108 TRP B N 1
ATOM 2284 C CA . TRP B 1 108 ? -0.263 17.125 11.094 1 95.12 108 TRP B CA 1
ATOM 2285 C C . TRP B 1 108 ? -0.529 17.484 9.641 1 95.12 108 TRP B C 1
ATOM 2287 O O . TRP B 1 108 ? -1.305 18.406 9.352 1 95.12 108 TRP B O 1
ATOM 2297 N N . LEU B 1 109 ? 0.186 16.859 8.805 1 95.06 109 LEU B N 1
ATOM 2298 C CA . LEU B 1 109 ? -0.146 16.938 7.383 1 95.06 109 LEU B CA 1
ATOM 2299 C C . LEU B 1 109 ? -1.346 16.062 7.059 1 95.06 109 LEU B C 1
ATOM 2301 O O . LEU B 1 109 ? -1.213 14.836 6.957 1 95.06 109 LEU B O 1
ATOM 2305 N N . PHE B 1 110 ? -2.471 16.641 7.008 1 86.38 110 PHE B N 1
ATOM 2306 C CA . PHE B 1 110 ? -3.742 15.945 6.867 1 86.38 110 PHE B CA 1
ATOM 2307 C C . PHE B 1 110 ? -4.195 15.938 5.41 1 86.38 110 PHE B C 1
ATOM 2309 O O . PHE B 1 110 ? -4.566 16.969 4.863 1 86.38 110 PHE B O 1
ATOM 2316 N N . GLY B 1 111 ? -4.348 14.695 5.094 1 74.31 111 GLY B N 1
ATOM 2317 C CA . GLY B 1 111 ? -4.695 14.656 3.68 1 74.31 111 GLY B CA 1
ATOM 2318 C C . GLY B 1 111 ? -4.043 15.766 2.875 1 74.31 111 GLY B C 1
ATOM 2319 O O . GLY B 1 111 ? -3.34 16.609 3.432 1 74.31 111 GLY B O 1
ATOM 2320 N N . GLY B 1 112 ? -4.102 15.57 1.724 1 81.31 112 GLY B N 1
ATOM 2321 C CA . GLY B 1 112 ? -4.305 15.047 0.384 1 81.31 112 GLY B CA 1
ATOM 2322 C C . GLY B 1 112 ? -3.033 14.508 -0.246 1 81.31 112 GLY B C 1
ATOM 2323 O O . GLY B 1 112 ? -1.931 14.898 0.134 1 81.31 112 GLY B O 1
ATOM 2324 N N . GLY B 1 113 ? -3.18 13.594 -1.079 1 89.69 113 GLY B N 1
ATOM 2325 C CA . GLY B 1 113 ? -2.041 12.953 -1.72 1 89.69 113 GLY B CA 1
ATOM 2326 C C . GLY B 1 113 ? -1.166 13.922 -2.488 1 89.69 113 GLY B C 1
ATOM 2327 O O . GLY B 1 113 ? 0.057 13.773 -2.521 1 89.69 113 GLY B O 1
ATOM 2328 N N . GLU B 1 114 ? -1.724 15.039 -2.959 1 91.06 114 GLU B N 1
ATOM 2329 C CA . GLU B 1 114 ? -0.955 15.992 -3.75 1 91.06 114 GLU B CA 1
ATOM 2330 C C . GLU B 1 114 ? -0.074 16.859 -2.861 1 91.06 114 GLU B C 1
ATOM 2332 O O . GLU B 1 114 ? 1.089 17.109 -3.184 1 91.06 114 GLU B O 1
ATOM 2337 N N . LEU B 1 115 ? -0.672 17.391 -1.831 1 92.88 115 LEU B N 1
ATOM 2338 C CA . LEU B 1 115 ? 0.099 18.203 -0.887 1 92.88 115 LEU B CA 1
ATOM 2339 C C . LEU B 1 115 ? 1.22 17.375 -0.263 1 92.88 115 LEU B C 1
ATOM 2341 O O . LEU B 1 115 ? 2.35 17.844 -0.138 1 92.88 115 LEU B O 1
ATOM 2345 N N . PHE B 1 116 ? 0.894 16.172 0.151 1 94.88 116 PHE B N 1
ATOM 2346 C CA . PHE B 1 116 ? 1.902 15.258 0.682 1 94.88 116 PHE B CA 1
ATOM 2347 C C . PHE B 1 116 ? 3.051 15.086 -0.304 1 94.88 116 PHE B C 1
ATOM 2349 O O . PHE B 1 116 ? 4.219 15.242 0.063 1 94.88 116 PHE B O 1
ATOM 2356 N N . ARG B 1 117 ? 2.693 14.844 -1.558 1 95.31 117 ARG B N 1
ATOM 2357 C CA . ARG B 1 117 ? 3.701 14.664 -2.598 1 95.31 117 ARG B CA 1
ATOM 2358 C C . ARG B 1 117 ? 4.613 15.883 -2.686 1 95.31 117 ARG B C 1
ATOM 2360 O O . ARG B 1 117 ? 5.836 15.742 -2.768 1 95.31 117 ARG B O 1
ATOM 2367 N N . THR B 1 118 ? 4.066 17.016 -2.678 1 93.25 118 THR B N 1
ATOM 2368 C CA . THR B 1 118 ? 4.809 18.266 -2.809 1 93.25 118 THR B CA 1
ATOM 2369 C C . THR B 1 118 ? 5.766 18.453 -1.635 1 93.25 118 THR B C 1
ATOM 2371 O O . THR B 1 118 ? 6.949 18.75 -1.83 1 93.25 118 THR B O 1
ATOM 2374 N N . LEU B 1 119 ? 5.277 18.266 -0.431 1 94.5 119 LEU B N 1
ATOM 2375 C CA . LEU B 1 119 ? 6.113 18.438 0.752 1 94.5 119 LEU B CA 1
ATOM 2376 C C . LEU B 1 119 ? 7.191 17.359 0.824 1 94.5 119 LEU B C 1
ATOM 2378 O O . LEU B 1 119 ? 8.312 17.625 1.274 1 94.5 119 LEU B O 1
ATOM 2382 N N . LEU B 1 120 ? 6.809 16.188 0.44 1 94.69 120 LEU B N 1
ATOM 2383 C CA . LEU B 1 120 ? 7.773 15.102 0.396 1 94.69 120 LEU B CA 1
ATOM 2384 C C . LEU B 1 120 ? 8.922 15.422 -0.558 1 94.69 120 LEU B C 1
ATOM 2386 O O . LEU B 1 120 ? 10.086 15.234 -0.218 1 94.69 120 LEU B O 1
ATOM 2390 N N . ALA B 1 121 ? 8.625 15.93 -1.685 1 93 121 ALA B N 1
ATOM 2391 C CA . ALA B 1 121 ? 9.617 16.281 -2.693 1 93 121 ALA B CA 1
ATOM 2392 C C . ALA B 1 121 ? 10.555 17.391 -2.184 1 93 121 ALA B C 1
ATOM 2394 O O . ALA B 1 121 ? 11.734 17.406 -2.529 1 93 121 ALA B O 1
ATOM 2395 N N . MET B 1 122 ? 10.023 18.219 -1.379 1 92.38 122 MET B N 1
ATOM 2396 C CA . MET B 1 122 ? 10.805 19.328 -0.841 1 92.38 122 MET B CA 1
ATOM 2397 C C . MET B 1 122 ? 11.617 18.891 0.373 1 92.38 122 MET B C 1
ATOM 2399 O O . MET B 1 122 ? 12.398 19.672 0.916 1 92.38 122 MET B O 1
ATOM 2403 N N . GLY B 1 123 ? 11.367 17.688 0.826 1 93.06 123 GLY B N 1
ATOM 2404 C CA . GLY B 1 123 ? 12.102 17.188 1.973 1 93.06 123 GLY B CA 1
ATOM 2405 C C . GLY B 1 123 ? 11.578 17.703 3.297 1 93.06 123 GLY B C 1
ATOM 2406 O O . GLY B 1 123 ? 12.328 17.812 4.27 1 93.06 123 GLY B O 1
ATOM 2407 N N . HIS B 1 124 ? 10.258 18.016 3.342 1 94.19 124 HIS B N 1
ATOM 2408 C CA . HIS B 1 124 ? 9.711 18.641 4.539 1 94.19 124 HIS B CA 1
ATOM 2409 C C . HIS B 1 124 ? 8.719 17.719 5.238 1 94.19 124 HIS B C 1
ATOM 2411 O O . HIS B 1 124 ? 7.844 18.188 5.977 1 94.19 124 HIS B O 1
ATOM 2417 N N . VAL B 1 125 ? 8.805 16.453 5.078 1 96.12 125 VAL B N 1
ATOM 2418 C CA . VAL B 1 125 ? 8.016 15.469 5.805 1 96.12 125 VAL B CA 1
ATOM 2419 C C . VAL B 1 125 ? 8.938 14.625 6.691 1 96.12 125 VAL B C 1
ATOM 2421 O O . VAL B 1 125 ? 9.914 14.055 6.215 1 96.12 125 VAL B O 1
ATOM 2424 N N . ASP B 1 126 ? 8.602 14.578 7.941 1 96.75 126 ASP B N 1
ATOM 2425 C CA . ASP B 1 126 ? 9.469 13.875 8.883 1 96.75 126 ASP B CA 1
ATOM 2426 C C . ASP B 1 126 ? 9.062 12.406 9.008 1 96.75 126 ASP B C 1
ATOM 2428 O O . ASP B 1 126 ? 9.922 11.523 9.078 1 96.75 126 ASP B O 1
ATOM 2432 N N . THR B 1 127 ? 7.766 12.164 9.047 1 97.12 127 THR B N 1
ATOM 2433 C CA . THR B 1 127 ? 7.305 10.789 9.211 1 97.12 127 THR B CA 1
ATOM 2434 C C . THR B 1 127 ? 6.113 10.508 8.297 1 97.12 127 THR B C 1
ATOM 2436 O O . THR B 1 127 ? 5.371 11.422 7.938 1 97.12 127 THR B O 1
ATOM 2439 N N . VAL B 1 128 ? 6.047 9.289 7.891 1 97 128 VAL B N 1
ATOM 2440 C CA . VAL B 1 128 ? 4.898 8.711 7.199 1 97 128 VAL B CA 1
ATOM 2441 C C . VAL B 1 128 ? 4.266 7.629 8.07 1 97 128 VAL B C 1
ATOM 2443 O O . VAL B 1 128 ? 4.898 6.613 8.359 1 97 128 VAL B O 1
ATOM 2446 N N . GLU B 1 129 ? 3.07 7.914 8.461 1 95.81 129 GLU B N 1
ATOM 2447 C CA . GLU B 1 129 ? 2.34 7.027 9.359 1 95.81 129 GLU B CA 1
ATOM 2448 C C . GLU B 1 129 ? 1.053 6.523 8.719 1 95.81 129 GLU B C 1
ATOM 2450 O O . GLU B 1 129 ? 0.103 7.285 8.531 1 95.81 129 GLU B O 1
ATOM 2455 N N . LEU B 1 130 ? 1.029 5.246 8.445 1 96.12 130 LEU B N 1
ATOM 2456 C CA . LEU B 1 130 ? -0.081 4.668 7.699 1 96.12 130 LEU B CA 1
ATOM 2457 C C . LEU B 1 130 ? -0.892 3.719 8.578 1 96.12 130 LEU B C 1
ATOM 2459 O O . LEU B 1 130 ? -0.337 2.793 9.172 1 96.12 130 LEU B O 1
ATOM 2463 N N . ALA B 1 131 ? -2.109 4.027 8.711 1 94.56 131 ALA B N 1
ATOM 2464 C CA . ALA B 1 131 ? -3.061 3.037 9.211 1 94.56 131 ALA B CA 1
ATOM 2465 C C . ALA B 1 131 ? -3.613 2.182 8.078 1 94.56 131 ALA B C 1
ATOM 2467 O O . ALA B 1 131 ? -4.586 2.562 7.418 1 94.56 131 ALA B O 1
ATOM 2468 N N . MET B 1 132 ? -3.051 1.052 7.934 1 96.12 132 MET B N 1
ATOM 2469 C CA . MET B 1 132 ? -3.406 0.193 6.809 1 96.12 132 MET B CA 1
ATOM 2470 C C . MET B 1 132 ? -4.633 -0.654 7.137 1 96.12 132 MET B C 1
ATOM 2472 O O . MET B 1 132 ? -4.594 -1.487 8.039 1 96.12 132 MET B O 1
ATOM 2476 N N . VAL B 1 133 ? -5.668 -0.41 6.422 1 96.19 133 VAL B N 1
ATOM 2477 C CA . VAL B 1 133 ? -6.91 -1.159 6.57 1 96.19 133 VAL B CA 1
ATOM 2478 C C . VAL B 1 133 ? -6.859 -2.422 5.711 1 96.19 133 VAL B C 1
ATOM 2480 O O . VAL B 1 133 ? -6.391 -2.389 4.574 1 96.19 133 VAL B O 1
ATOM 2483 N N . PRO B 1 134 ? -7.332 -3.564 6.238 1 96.25 134 PRO B N 1
ATOM 2484 C CA . PRO B 1 134 ? -7.309 -4.812 5.473 1 96.25 134 PRO B CA 1
ATOM 2485 C C . PRO B 1 134 ? -8.367 -4.848 4.375 1 96.25 134 PRO B C 1
ATOM 2487 O O . PRO B 1 134 ? -9.305 -5.652 4.438 1 96.25 134 PRO B O 1
ATOM 2490 N N . ILE B 1 135 ? -8.133 -4.082 3.365 1 96.81 135 ILE B N 1
ATOM 2491 C CA . ILE B 1 135 ? -9.062 -3.977 2.252 1 96.81 135 ILE B CA 1
ATOM 2492 C C . ILE B 1 135 ? -8.305 -3.625 0.973 1 96.81 135 ILE B C 1
ATOM 2494 O O . ILE B 1 135 ? -7.27 -2.963 1.021 1 96.81 135 ILE B O 1
ATOM 2498 N N . LEU B 1 136 ? -8.773 -4.164 -0.133 1 97.19 136 LEU B N 1
ATOM 2499 C CA . LEU B 1 136 ? -8.414 -3.715 -1.473 1 97.19 136 LEU B CA 1
ATOM 2500 C C . LEU B 1 136 ? -9.531 -2.885 -2.09 1 97.19 136 LEU B C 1
ATOM 2502 O O . LEU B 1 136 ? -10.664 -3.359 -2.221 1 97.19 136 LEU B O 1
ATOM 2506 N N . LEU B 1 137 ? -9.227 -1.664 -2.461 1 96.62 137 LEU B N 1
ATOM 2507 C CA . LEU B 1 137 ? -10.266 -0.815 -3.031 1 96.62 137 LEU B CA 1
ATOM 2508 C C . LEU B 1 137 ? -10.328 -0.976 -4.547 1 96.62 137 LEU B C 1
ATOM 2510 O O . LEU B 1 137 ? -11.398 -0.864 -5.141 1 96.62 137 LEU B O 1
ATOM 2514 N N . GLY B 1 138 ? -9.164 -1.126 -5.141 1 96.06 138 GLY B N 1
ATOM 2515 C CA . GLY B 1 138 ? -9.109 -1.335 -6.578 1 96.06 138 GLY B CA 1
ATOM 2516 C C . GLY B 1 138 ? -9.055 -0.04 -7.367 1 96.06 138 GLY B C 1
ATOM 2517 O O . GLY B 1 138 ? -8.648 -0.031 -8.531 1 96.06 138 GLY B O 1
ATOM 2518 N N . SER B 1 139 ? -9.57 0.992 -6.879 1 95.62 139 SER B N 1
ATOM 2519 C CA . SER B 1 139 ? -9.523 2.34 -7.434 1 95.62 139 SER B CA 1
ATOM 2520 C C . SER B 1 139 ? -9.844 3.389 -6.371 1 95.62 139 SER B C 1
ATOM 2522 O O . SER B 1 139 ? -10.445 3.072 -5.34 1 95.62 139 SER B O 1
ATOM 2524 N N . GLY B 1 140 ? -9.375 4.621 -6.688 1 95 140 GLY B N 1
ATOM 2525 C CA . GLY B 1 140 ? -9.664 5.688 -5.742 1 95 140 GLY B CA 1
ATOM 2526 C C . GLY B 1 140 ? -8.625 6.797 -5.754 1 95 140 GLY B C 1
ATOM 2527 O O . GLY B 1 140 ? -8.039 7.09 -6.797 1 95 140 GLY B O 1
ATOM 2528 N N . VAL B 1 141 ? -8.523 7.465 -4.582 1 93 141 VAL B N 1
ATOM 2529 C CA . VAL B 1 141 ? -7.574 8.555 -4.41 1 93 141 VAL B CA 1
ATOM 2530 C C . VAL B 1 141 ? -6.301 8.039 -3.752 1 93 141 VAL B C 1
ATOM 2532 O O . VAL B 1 141 ? -6.309 7.668 -2.576 1 93 141 VAL B O 1
ATOM 2535 N N . PRO B 1 142 ? -5.227 8.023 -4.477 1 95.56 142 PRO B N 1
ATOM 2536 C CA . PRO B 1 142 ? -3.99 7.531 -3.865 1 95.56 142 PRO B CA 1
ATOM 2537 C C . PRO B 1 142 ? -3.443 8.477 -2.797 1 95.56 142 PRO B C 1
ATOM 2539 O O . PRO B 1 142 ? -3.584 9.695 -2.918 1 95.56 142 PRO B O 1
ATOM 2542 N N . PHE B 1 143 ? -2.779 7.883 -1.782 1 95.62 143 PHE B N 1
ATOM 2543 C CA . PHE B 1 143 ? -2.199 8.75 -0.763 1 95.62 143 PHE B CA 1
ATOM 2544 C C . PHE B 1 143 ? -0.926 9.414 -1.276 1 95.62 143 PHE B C 1
ATOM 2546 O O . PHE B 1 143 ? -0.467 10.406 -0.712 1 95.62 143 PHE B O 1
ATOM 2553 N N . LEU B 1 144 ? -0.347 8.859 -2.354 1 96.62 144 LEU B N 1
ATOM 2554 C CA . LEU B 1 144 ? 0.783 9.43 -3.076 1 96.62 144 LEU B CA 1
ATOM 2555 C C . LEU B 1 144 ? 0.57 9.336 -4.582 1 96.62 144 LEU B C 1
ATOM 2557 O O . LEU B 1 144 ? 0.958 8.352 -5.207 1 96.62 144 LEU B O 1
ATOM 2561 N N . PRO B 1 145 ? -0.046 10.375 -5.152 1 94.69 145 PRO B N 1
ATOM 2562 C CA . PRO B 1 145 ? -0.328 10.352 -6.59 1 94.69 145 PRO B CA 1
ATOM 2563 C C . PRO B 1 145 ? 0.935 10.453 -7.441 1 94.69 145 PRO B C 1
ATOM 2565 O O . PRO B 1 145 ? 1.845 11.219 -7.109 1 94.69 145 PRO B O 1
ATOM 2568 N N . PRO B 1 146 ? 0.982 9.625 -8.445 1 92.62 146 PRO B N 1
ATOM 2569 C CA . PRO B 1 146 ? 2.104 9.758 -9.383 1 92.62 146 PRO B CA 1
ATOM 2570 C C . PRO B 1 146 ? 2.025 11.031 -10.219 1 92.62 146 PRO B C 1
ATOM 2572 O O . PRO B 1 146 ? 0.944 11.594 -10.391 1 92.62 146 PRO B O 1
ATOM 2575 N N . PRO B 1 147 ? 3.146 11.555 -10.758 1 90.38 147 PRO B N 1
ATOM 2576 C CA . PRO B 1 147 ? 4.484 11.008 -10.531 1 90.38 147 PRO B CA 1
ATOM 2577 C C . PRO B 1 147 ? 5.145 11.555 -9.266 1 90.38 147 PRO B C 1
ATOM 2579 O O . PRO B 1 147 ? 4.91 12.703 -8.898 1 90.38 147 PRO B O 1
ATOM 2582 N N . ALA B 1 148 ? 5.863 10.734 -8.602 1 88.75 148 ALA B N 1
ATOM 2583 C CA . ALA B 1 148 ? 6.68 11.125 -7.453 1 88.75 148 ALA B CA 1
ATOM 2584 C C . ALA B 1 148 ? 8.023 10.406 -7.473 1 88.75 148 ALA B C 1
ATOM 2586 O O . ALA B 1 148 ? 8.211 9.438 -8.211 1 88.75 148 ALA B O 1
ATOM 2587 N N . SER B 1 149 ? 8.93 10.945 -6.715 1 89.69 149 SER B N 1
ATOM 2588 C CA . SER B 1 149 ? 10.25 10.336 -6.629 1 89.69 149 SER B CA 1
ATOM 2589 C C . SER B 1 149 ? 10.281 9.227 -5.578 1 89.69 149 SER B C 1
ATOM 2591 O O . SER B 1 149 ? 9.43 9.188 -4.688 1 89.69 149 SER B O 1
ATOM 2593 N N . ARG B 1 150 ? 11.289 8.477 -5.766 1 93.56 150 ARG B N 1
ATOM 2594 C CA . ARG B 1 150 ? 11.5 7.406 -4.797 1 93.56 150 ARG B CA 1
ATOM 2595 C C . ARG B 1 150 ? 11.961 7.965 -3.455 1 93.56 150 ARG B C 1
ATOM 2597 O O . ARG B 1 150 ? 12.781 8.883 -3.408 1 93.56 150 ARG B O 1
ATOM 2604 N N . HIS B 1 151 ? 11.43 7.426 -2.396 1 95 151 HIS B N 1
ATOM 2605 C CA . HIS B 1 151 ? 11.844 7.77 -1.042 1 95 151 HIS B CA 1
ATOM 2606 C C . HIS B 1 151 ? 11.977 6.52 -0.175 1 95 151 HIS B C 1
ATOM 2608 O O . HIS B 1 151 ? 11.016 5.777 0.002 1 95 151 HIS B O 1
ATOM 2614 N N . ARG B 1 152 ? 13.125 6.281 0.321 1 94 152 ARG B N 1
ATOM 2615 C CA . ARG B 1 152 ? 13.305 5.211 1.295 1 94 152 ARG B CA 1
ATOM 2616 C C . ARG B 1 152 ? 12.883 5.66 2.689 1 94 152 ARG B C 1
ATOM 2618 O O . ARG B 1 152 ? 13.117 6.809 3.074 1 94 152 ARG B O 1
ATOM 2625 N N . LEU B 1 153 ? 12.352 4.75 3.404 1 96.31 153 LEU B N 1
ATOM 2626 C CA . LEU B 1 153 ? 11.859 5.043 4.746 1 96.31 153 LEU B CA 1
ATOM 2627 C C . LEU B 1 153 ? 12.516 4.137 5.777 1 96.31 153 LEU B C 1
ATOM 2629 O O . LEU B 1 153 ? 12.938 3.025 5.457 1 96.31 153 LEU B O 1
ATOM 2633 N N . LYS B 1 154 ? 12.641 4.645 6.922 1 94.5 154 LYS B N 1
ATOM 2634 C CA . LYS B 1 154 ? 13.141 3.863 8.047 1 94.5 154 LYS B CA 1
ATOM 2635 C C . LYS B 1 154 ? 12.008 3.473 8.992 1 94.5 154 LYS B C 1
ATOM 2637 O O . LYS B 1 154 ? 11.312 4.34 9.531 1 94.5 154 LYS B O 1
ATOM 2642 N N . PRO B 1 155 ? 11.859 2.189 9.195 1 94.81 155 PRO B N 1
ATOM 2643 C CA . PRO B 1 155 ? 10.797 1.777 10.117 1 94.81 155 PRO B CA 1
ATOM 2644 C C . PRO B 1 155 ? 11.031 2.262 11.547 1 94.81 155 PRO B C 1
ATOM 2646 O O . PRO B 1 155 ? 12.156 2.182 12.055 1 94.81 155 PRO B O 1
ATOM 2649 N N . LEU B 1 156 ? 10.016 2.816 12.156 1 94.44 156 LEU B N 1
ATOM 2650 C CA . LEU B 1 156 ? 10.086 3.275 13.539 1 94.44 156 LEU B CA 1
ATOM 2651 C C . LEU B 1 156 ? 9.336 2.328 14.461 1 94.44 156 LEU B C 1
ATOM 2653 O O . LEU B 1 156 ? 9.891 1.854 15.461 1 94.44 156 LEU B O 1
ATOM 2657 N N . ASP B 1 157 ? 8.117 2.104 14.188 1 93.38 157 ASP B N 1
ATOM 2658 C CA . ASP B 1 157 ? 7.289 1.202 14.977 1 93.38 157 ASP B CA 1
ATOM 2659 C C . ASP B 1 157 ? 6.066 0.745 14.188 1 93.38 157 ASP B C 1
ATOM 2661 O O . ASP B 1 157 ? 5.801 1.253 13.094 1 93.38 157 ASP B O 1
ATOM 2665 N N . GLN B 1 158 ? 5.438 -0.303 14.695 1 93.06 158 GLN B N 1
ATOM 2666 C CA . GLN B 1 158 ? 4.203 -0.839 14.133 1 93.06 158 GLN B CA 1
ATOM 2667 C C . GLN B 1 158 ? 3.283 -1.367 15.227 1 93.06 158 GLN B C 1
ATOM 2669 O O . GLN B 1 158 ? 3.748 -1.763 16.297 1 93.06 158 GLN B O 1
ATOM 2674 N N . GLN B 1 159 ? 2.027 -1.277 14.945 1 91.81 159 GLN B N 1
ATOM 2675 C CA . GLN B 1 159 ? 1.035 -1.778 15.891 1 91.81 159 GLN B CA 1
ATOM 2676 C C . GLN B 1 159 ? -0.159 -2.389 15.164 1 91.81 159 GLN B C 1
ATOM 2678 O O . GLN B 1 159 ? -0.773 -1.738 14.312 1 91.81 159 GLN B O 1
ATOM 2683 N N . LEU B 1 160 ? -0.449 -3.609 15.508 1 92.06 160 LEU B N 1
ATOM 2684 C CA . LEU B 1 160 ? -1.611 -4.285 14.938 1 92.06 160 LEU B CA 1
ATOM 2685 C C . LEU B 1 160 ? -2.818 -4.156 15.867 1 92.06 160 LEU B C 1
ATOM 2687 O O . LEU B 1 160 ? -2.691 -4.309 17.078 1 92.06 160 LEU B O 1
ATOM 2691 N N . PHE B 1 161 ? -3.918 -3.867 15.32 1 91.81 161 PHE B N 1
ATOM 2692 C CA . PHE B 1 161 ? -5.199 -3.889 16.016 1 91.81 161 PHE B CA 1
ATOM 2693 C C . PHE B 1 161 ? -6.039 -5.078 15.562 1 91.81 161 PHE B C 1
ATOM 2695 O O . PHE B 1 161 ? -6.715 -5.016 14.531 1 91.81 161 PHE B O 1
ATOM 2702 N N . PRO B 1 162 ? -6.109 -6.082 16.359 1 87.38 162 PRO B N 1
ATOM 2703 C CA . PRO B 1 162 ? -6.676 -7.359 15.906 1 87.38 162 PRO B CA 1
ATOM 2704 C C . PRO B 1 162 ? -8.172 -7.266 15.602 1 87.38 162 PRO B C 1
ATOM 2706 O O . PRO B 1 162 ? -8.672 -7.992 14.734 1 87.38 162 PRO B O 1
ATOM 2709 N N . GLN B 1 163 ? -8.82 -6.488 16.281 1 86.44 163 GLN B N 1
ATOM 2710 C CA . GLN B 1 163 ? -10.273 -6.438 16.109 1 86.44 163 GLN B CA 1
ATOM 2711 C C . GLN B 1 163 ? -10.633 -5.863 14.734 1 86.44 163 GLN B C 1
ATOM 2713 O O . GLN B 1 163 ? -11.477 -6.418 14.031 1 86.44 163 GLN B O 1
ATOM 2718 N N . SER B 1 164 ? -9.977 -4.879 14.336 1 88.12 164 SER B N 1
ATOM 2719 C CA . SER B 1 164 ? -10.281 -4.227 13.062 1 88.12 164 SER B CA 1
ATOM 2720 C C . SER B 1 164 ? -9.414 -4.781 11.938 1 88.12 164 SER B C 1
ATOM 2722 O O . SER B 1 164 ? -9.75 -4.633 10.758 1 88.12 164 SER B O 1
ATOM 2724 N N . GLY B 1 165 ? -8.32 -5.297 12.312 1 91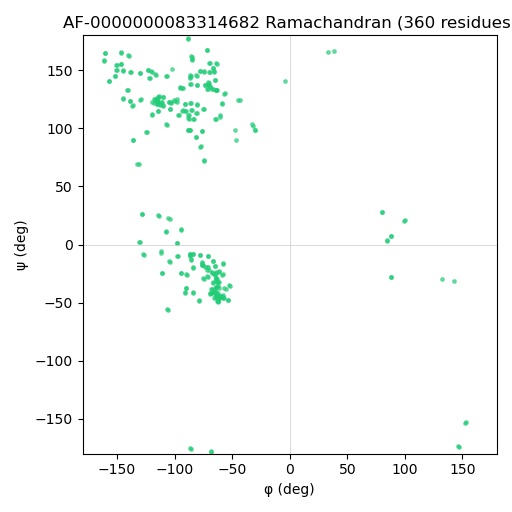.44 165 GLY B N 1
ATOM 2725 C CA . GLY B 1 165 ? -7.355 -5.758 11.336 1 91.44 165 GLY B CA 1
ATOM 2726 C C . GLY B 1 165 ? -6.449 -4.656 10.82 1 91.44 165 GLY B C 1
ATOM 2727 O O . GLY B 1 165 ? -5.594 -4.895 9.961 1 91.44 165 GLY B O 1
ATOM 2728 N N . ILE B 1 166 ? -6.617 -3.51 11.375 1 94.62 166 ILE B N 1
ATOM 2729 C CA . ILE B 1 166 ? -5.793 -2.375 10.969 1 94.62 166 ILE B CA 1
ATOM 2730 C C . ILE B 1 166 ? -4.379 -2.537 11.531 1 94.62 166 ILE B C 1
ATOM 2732 O O . ILE B 1 166 ? -4.207 -2.939 12.688 1 94.62 166 ILE B O 1
ATOM 2736 N N . ILE B 1 167 ? -3.395 -2.256 10.742 1 95.19 167 ILE B N 1
ATOM 2737 C CA . ILE B 1 167 ? -2.02 -2.188 11.227 1 95.19 167 ILE B CA 1
ATOM 2738 C C . ILE B 1 167 ? -1.478 -0.772 11.031 1 95.19 167 ILE B C 1
ATOM 2740 O O . ILE B 1 167 ? -1.598 -0.194 9.953 1 95.19 167 ILE B O 1
ATOM 2744 N N . LEU B 1 168 ? -1.002 -0.203 12.133 1 94.69 168 LEU B N 1
ATOM 2745 C CA . LEU B 1 168 ? -0.333 1.092 12.07 1 94.69 168 LEU B CA 1
ATOM 2746 C C . LEU B 1 168 ? 1.149 0.923 11.75 1 94.69 168 LEU B C 1
ATOM 2748 O O . LEU B 1 168 ? 1.856 0.188 12.445 1 94.69 168 LEU B O 1
ATOM 2752 N N . LEU B 1 169 ? 1.574 1.532 10.68 1 96 169 LEU B N 1
ATOM 2753 C CA . LEU B 1 169 ? 2.973 1.519 10.266 1 96 169 LEU B CA 1
ATOM 2754 C C . LEU B 1 169 ? 3.57 2.922 10.328 1 96 169 LEU B C 1
ATOM 2756 O O . LEU B 1 169 ? 3.082 3.836 9.656 1 96 169 LEU B O 1
ATOM 2760 N N . ASN B 1 170 ? 4.609 3.084 11.117 1 96.19 170 ASN B N 1
ATOM 2761 C CA . ASN B 1 170 ? 5.266 4.375 11.289 1 96.19 170 ASN B CA 1
ATOM 2762 C C . ASN B 1 170 ? 6.691 4.355 10.734 1 96.19 170 ASN B C 1
ATOM 2764 O O . ASN B 1 170 ? 7.484 3.484 11.086 1 96.19 170 ASN B O 1
ATOM 2768 N N . TYR B 1 171 ? 6.945 5.312 9.891 1 97.19 171 TYR B N 1
ATOM 2769 C CA . TYR B 1 171 ? 8.25 5.395 9.242 1 97.19 171 TYR B CA 1
ATOM 2770 C C . TYR B 1 171 ? 8.828 6.797 9.359 1 97.19 171 TYR B C 1
ATOM 2772 O O . TYR B 1 171 ? 8.094 7.785 9.32 1 97.19 171 TYR B O 1
ATOM 2780 N N . ALA B 1 172 ? 10.125 6.84 9.445 1 97.19 172 ALA B N 1
ATOM 2781 C CA . ALA B 1 172 ? 10.844 8.102 9.289 1 97.19 172 ALA B CA 1
ATOM 2782 C C . ALA B 1 172 ? 11.281 8.312 7.844 1 97.19 172 ALA B C 1
ATOM 2784 O O . ALA B 1 172 ? 11.734 7.371 7.184 1 97.19 172 ALA B O 1
ATOM 2785 N N . VAL B 1 173 ? 11.047 9.531 7.383 1 95.19 173 VAL B N 1
ATOM 2786 C CA . VAL B 1 173 ? 11.539 9.844 6.043 1 95.19 173 VAL B CA 1
ATOM 2787 C C . VAL B 1 173 ? 13.023 10.188 6.102 1 95.19 173 VAL B C 1
ATOM 2789 O O . VAL B 1 173 ? 13.438 11.047 6.883 1 95.19 173 VAL B O 1
ATOM 2792 N N . ALA B 1 174 ? 13.789 9.383 5.359 1 78.06 174 ALA B N 1
ATOM 2793 C CA . ALA B 1 174 ? 15.234 9.617 5.328 1 78.06 174 ALA B CA 1
ATOM 2794 C C . ALA B 1 174 ? 15.57 10.875 4.531 1 78.06 174 ALA B C 1
ATOM 2796 O O . ALA B 1 174 ? 14.914 11.172 3.527 1 78.06 174 ALA B O 1
ATOM 2797 N N . PRO B 1 175 ? 16.438 11.727 5.062 1 67.38 175 PRO B N 1
ATOM 2798 C CA . PRO B 1 175 ? 16.797 12.93 4.309 1 67.38 175 PRO B CA 1
ATOM 2799 C C . PRO B 1 175 ? 17.359 12.609 2.924 1 67.38 175 PRO B C 1
ATOM 2801 O O . PRO B 1 175 ? 17.938 11.547 2.719 1 67.38 175 PRO B O 1
ATOM 2804 N N . ASN B 1 176 ? 16.891 13.195 1.896 1 54.75 176 ASN B N 1
ATOM 2805 C CA . ASN B 1 176 ? 17.391 13.188 0.526 1 54.75 176 ASN B CA 1
ATOM 2806 C C . ASN B 1 176 ? 18.891 13.422 0.48 1 54.75 176 ASN B C 1
ATOM 2808 O O . ASN B 1 176 ? 19.422 14.258 1.218 1 54.75 176 ASN B O 1
ATOM 2812 N N . GLY B 1 177 ? 19.953 12.445 0.527 1 50.88 177 GLY B N 1
ATOM 2813 C CA . GLY B 1 177 ? 21.406 12.438 0.465 1 50.88 177 GLY B CA 1
ATOM 2814 C C . GLY B 1 177 ? 22.031 11.414 1.385 1 50.88 177 GLY B C 1
ATOM 2815 O O . GLY B 1 177 ? 23.266 11.312 1.463 1 50.88 177 GLY B O 1
ATOM 2816 N N . ALA B 1 178 ? 21.453 11.125 2.445 1 39 178 ALA B N 1
ATOM 2817 C CA . ALA B 1 178 ? 22.25 10.203 3.254 1 39 178 ALA B CA 1
ATOM 2818 C C . ALA B 1 178 ? 22.5 8.891 2.514 1 39 178 ALA B C 1
ATOM 2820 O O . ALA B 1 178 ? 21.562 8.266 2.018 1 39 178 ALA B O 1
ATOM 2821 N N . PRO B 1 179 ? 23.719 8.531 2.029 1 35.72 179 PRO B N 1
ATOM 2822 C CA . PRO B 1 179 ? 24.109 7.305 1.327 1 35.72 179 PRO B CA 1
ATOM 2823 C C . PRO B 1 179 ? 23.516 6.047 1.962 1 35.72 179 PRO B C 1
ATOM 2825 O O . PRO B 1 179 ? 23.188 6.047 3.152 1 35.72 179 PRO B O 1
ATOM 2828 N N . SER B 1 180 ? 22.734 5.145 1.165 1 36.84 180 SER B N 1
ATOM 2829 C CA . SER B 1 180 ? 22.531 3.785 1.661 1 36.84 180 SER B CA 1
ATOM 2830 C C . SER B 1 180 ? 23.703 3.322 2.502 1 36.84 180 SER B C 1
ATOM 2832 O O . SER B 1 180 ? 24.859 3.518 2.119 1 36.84 180 SER B O 1
ATOM 2834 N N . SER B 1 181 ? 23.609 3.396 3.791 1 31.55 181 SER B N 1
ATOM 2835 C CA . SER B 1 181 ? 24.797 2.871 4.473 1 31.55 181 SER B CA 1
ATOM 2836 C C . SER B 1 181 ? 25.422 1.729 3.686 1 31.55 181 SER B C 1
ATOM 2838 O O . SER B 1 181 ? 24.75 0.758 3.34 1 31.55 181 SER B O 1
ATOM 2840 N N . GLU B 1 182 ? 26.562 1.933 2.959 1 25.64 182 GLU B N 1
ATOM 2841 C CA . GLU B 1 182 ? 27.484 0.854 2.621 1 25.64 182 GLU B CA 1
ATOM 2842 C C . GLU B 1 182 ? 27.625 -0.127 3.779 1 25.64 182 GLU B C 1
ATOM 2844 O O . GLU B 1 182 ? 27.766 0.284 4.934 1 25.64 182 GLU B O 1
#

Nearest PDB structures (foldseek):
  3jtw-assembly1_A-2  TM=8.684E-01  e=2.622E-15  Pediococcus pentosaceus ATCC 25745
  3ky8-assembly1_B  TM=8.284E-01  e=1.649E-14  Shewanella loihica PV-4
  8jsv-assembly5_J  TM=8.027E-01  e=4.970E-14  Leptospira interrogans serovar Pomona
  1d1g-assembly1_B  TM=8.511E-01  e=8.050E-12  Thermotoga maritima
  8e4f-assembly1_A  TM=7.420E-01  e=9.598E-10  Wuchereria bancrofti

Secondary structure (DSSP, 8-state):
-PPEEEEEEEETTSEEE-TTS--TTS---TTS-HHHHHTTEEEEEEEHHHHHH--TT-TTTHHHHHTSEEEEE-SSS-GGG-TTEEEES---HHHHHHHHHSSSSEEEE-S-HHHHHHHHHTT---EEEEEEESEE-SSSEESSPSS---EEEEEEEEEEETTTTEEEEEEEEPPTT-----/---EEEEEEEETTSEEE-TTS--TTS---TTS-HHHHHTTEEEEEEEHHHHHH--TT-TTTHHHHHTSEEEEE-SSS-GGG-TTEEEES---HHHHHHHHHSSSSEEEE-S-HHHHHHHHHTT---EEEEEEESEE-SSSEESSPSS---EEEEEEEEEEETTTTEEEEEEEEPPTT-----

InterPro domains:
  IPR002734 Bacterial bifunctional deaminase-reductase, C-terminal [PF01872] (4-154)
  IPR024072 Dihydrofolate reductase-like d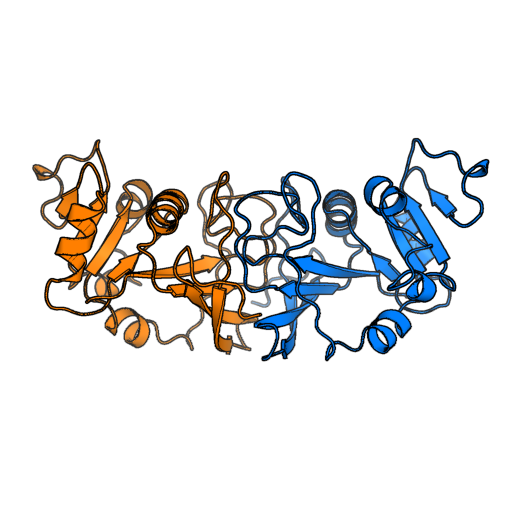omain superfamily [G3DSA:3.40.430.10] (1-173)
  IPR024072 Dihydrofolate reductase-like domain superfamily [SSF53597] (3-173)
  IPR050765 Riboflavin Biosynthesis HTP Reductase [PTHR38011] (2-146)

pLDDT: mean 87.96, std 12.68, range [25.59, 97.19]

Radius of gyration: 22.31 Å; Cα contacts (8 Å, |Δi|>4): 746; chains: 2; bounding box: 51×70×51 Å

Foldseek 3Di:
DAAEAEEAEDEPVFARAAAVRHNVLQDDDPPPPVLVVLVQAQEEEEEPVCVVPDDCVPPVCNVSPQRHAYEYADLPDDCVVPVRYHYDPDDDPVNLVVVRPDDDGHYYHYDDQVVVQVCVQVQRHFKYKYFYFHDDNPHHGGNHDDDHDDWDWAWDDKDADVVRRIIITMTTTDGDDDPPPD/DAAEAEEAEDEPVFARAAAVRHNVLQDDDPPPPVLVVLVQAQEEEEEPVCVVVDDCVPPVCNVSPQRHAYEYADLPDDCVVPVRYHYDPDDDPVNLVVVRPDDDGHYYHYDDQVVVQVCVQVQRHFKYKYFYFHDDNPHHGGNHDDDHDDWDWAWDDKDADVVRRIIITMTTTDGPDDPPPD

Solvent-accessible surface area (backbone atoms only — not comparable to full-atom values): 19680 Å² total; per-residue (Å²): 118,40,44,31,35,36,52,47,59,25,29,58,61,21,26,50,21,32,78,84,63,47,60,85,82,63,72,82,52,82,84,54,55,56,65,65,57,48,64,51,38,45,33,40,38,29,31,52,71,46,55,72,65,52,48,66,75,35,84,85,59,10,71,76,50,68,84,34,48,35,36,32,44,30,80,77,69,55,48,87,81,33,79,79,39,47,62,33,62,68,88,42,72,67,56,51,51,53,58,24,64,46,87,74,52,31,30,33,37,39,61,44,19,64,58,48,45,53,37,48,75,71,67,60,44,44,28,47,31,38,37,33,36,44,31,37,46,29,46,48,38,40,54,57,49,65,84,45,69,70,41,59,41,42,72,70,50,72,48,76,39,80,89,66,38,31,33,38,40,33,26,34,47,56,66,91,77,68,70,74,82,125,116,41,45,31,34,36,53,47,59,26,29,58,61,20,26,50,22,32,78,83,62,47,60,85,83,62,72,82,52,83,83,55,55,56,65,65,56,49,63,52,38,43,32,39,37,26,31,51,70,48,56,71,65,51,49,66,76,35,85,86,58,11,71,75,49,68,85,33,48,37,37,32,45,30,79,76,69,56,48,86,82,35,79,80,38,49,63,34,64,67,88,41,72,68,56,51,52,54,59,24,64,45,89,74,51,31,31,34,37,38,59,42,19,63,57,48,44,53,36,49,73,72,66,61,42,44,30,46,32,36,37,33,36,46,30,37,46,29,46,46,38,41,54,57,51,67,84,43,68,70,41,59,40,41,72,72,51,70,47,77,37,79,88,67,38,30,33,37,41,33,25,34,48,57,68,92,76,70,69,76,82,127